Protein AF-A0A934WWE9-F1 (afdb_monomer)

Radius of gyration: 24.24 Å; Cα contacts (8 Å, |Δi|>4): 161; chains: 1; bounding box: 59×28×69 Å

Mean predicted aligned error: 9.98 Å

pLDDT: mean 88.27, std 9.63, range [51.5, 97.56]

Secondary structure (DSSP, 8-state):
--HHHHHHHHTT--HHHHHHHTT--HHHHHHHHHTSS---HHHHHHHHHHTT--HHHHTHHHHHHHHHHHHHHHHHHHHGGGGGTSTTHHHHHHHHHHHHHTTSHHHHHHHHHHHHHHHHHHHHHHHHHHHHHHHHHHTT-SS-HHHHHHHHHHHHHHHHHHHHHHHHHTT-GGGG--S----

Organism: NCBI:txid2802615

Sequence (183 aa):
MNKIKFFREQNGITQTELAEIANLSLRTVQRVESGESIPKGHTLSALAQAMNMQSHELLGNGHVVDKEENHQLRLINISALVFIGIPFGNLFFPIALWLRYRKSEKVDQIGKHLINYHISWTVVVSILLAVSPFVQKVLGLPFPLILFVLLIAYCFNIFMIARFAIAINKGKYEQLAIGFKLL

Nearest PDB structures (foldseek):
  6jq1-assembly1_A  TM=8.638E-01  e=4.150E-02  Deinococcus geothermalis DSM 11300
  1adr-assembly1_A  TM=8.807E-01  e=6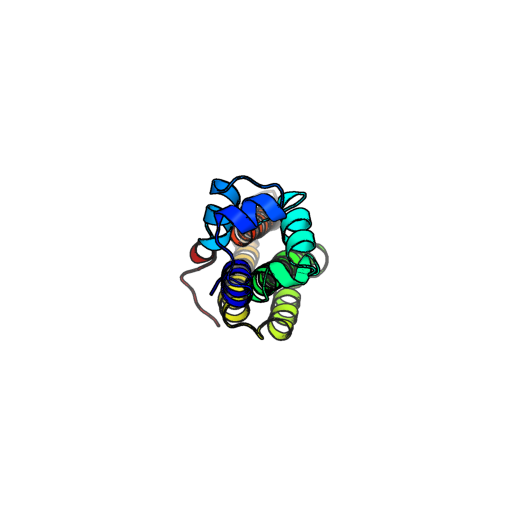.691E-02  Lederbergvirus P22
  2b5a-assembly1_A  TM=8.526E-01  e=1.245E-01  [Bacillus] caldolyticus
  3f52-assembly1_A  TM=8.208E-01  e=1.740E-01  Corynebacterium glutamicum
  3vk0-assembly2_B  TM=8.811E-01  e=3.238E-01  Neisseria meningitidis MC58

InterPro domains:
  IPR001387 Cro/C1-type, helix-turn-helix domain [PF01381] (4-53)
  IPR001387 Cro/C1-type, helix-turn-helix domain [PS50943] (4-59)
  IPR001387 Cro/C1-type, helix-turn-helix domain [SM00530] (3-58)
  IPR001387 Cro/C1-type, helix-turn-helix domain [cd00093] (1-58)
  IPR010982 Lambda repressor-like, DNA-binding domain superfamily [G3DSA:1.10.260.40] (1-66)
  IPR010982 Lambda repressor-like, DNA-binding domain superfamily [SSF47413] (2-60)
  IPR019109 Magnetosome protein MamF/MmsF [PF09685] (71-174)

Solvent-accessible surface area (backbone atoms only — not comparable to full-atom values): 10054 Å² total; per-residue (Å²): 133,46,60,64,49,50,52,33,60,75,69,72,50,51,66,59,53,51,10,59,67,28,73,48,52,49,69,55,45,50,32,40,51,73,63,79,38,82,70,53,70,67,60,27,51,29,48,15,59,58,66,76,46,57,61,75,65,63,59,34,68,65,56,54,48,55,52,49,46,50,47,52,51,42,50,27,55,55,38,26,61,47,36,81,85,33,88,69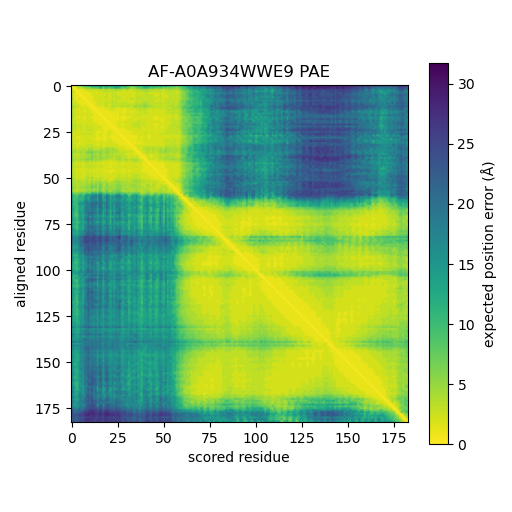,23,37,52,56,45,22,50,55,44,34,73,72,56,41,85,42,72,67,39,35,57,54,42,39,31,56,49,32,48,42,52,53,51,50,54,54,50,52,51,51,54,69,48,26,63,58,52,28,60,76,69,65,52,96,60,71,49,47,59,55,54,49,50,54,49,51,54,50,50,52,51,49,48,52,51,48,50,52,27,55,77,67,69,42,59,77,80,52,64,59,96,66,75,85,109

Foldseek 3Di:
DQPLVVLCVVVVHDLCVLCVLLVHDSVLSVCCRVVVDPQDDSRLVSSCVSSVHDSVVNSPPVVVVLVVLLVLLLQLLVQLVCCVPDPPSNQPRSVVSLVVRVPDVVSVVLSQLSNQVSVVLVVVLVVCLVCQVVVCVVVVPPDRRSVVSVVVSVVVSVVVSVVVNVCSVVVVSVVSHDPDGPD

Structure (mmCIF, N/CA/C/O backbone):
data_AF-A0A934WWE9-F1
#
_entry.id   AF-A0A934WWE9-F1
#
loop_
_atom_site.group_PDB
_atom_site.id
_atom_site.type_symbol
_atom_site.label_atom_id
_atom_site.label_alt_id
_atom_site.label_comp_id
_atom_site.label_asym_id
_atom_site.label_entity_id
_atom_site.label_seq_id
_atom_site.pdbx_PDB_ins_code
_atom_site.Cartn_x
_atom_site.Cartn_y
_atom_site.Cartn_z
_atom_site.occupancy
_atom_site.B_iso_or_equiv
_atom_site.auth_seq_id
_atom_site.auth_comp_id
_atom_site.auth_asym_id
_atom_site.auth_atom_id
_atom_site.pdbx_PDB_model_num
ATOM 1 N N . MET A 1 1 ? -25.008 0.820 15.795 1.00 51.50 1 MET A N 1
ATOM 2 C CA . MET A 1 1 ? -25.405 0.977 17.212 1.00 51.50 1 MET A CA 1
ATOM 3 C C . MET A 1 1 ? -24.166 0.795 18.077 1.00 51.50 1 MET A C 1
ATOM 5 O O . MET A 1 1 ? -23.417 -0.141 17.824 1.00 51.50 1 MET A O 1
ATOM 9 N N . ASN A 1 2 ? -23.886 1.712 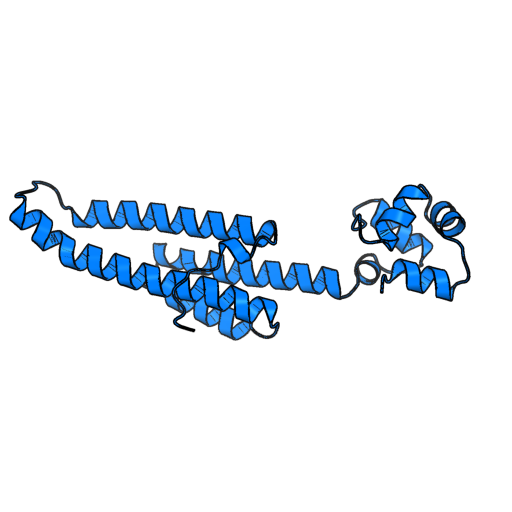19.004 1.00 75.19 2 ASN A N 1
ATOM 10 C CA . ASN A 1 2 ? -22.685 1.646 19.840 1.00 75.19 2 ASN A CA 1
ATOM 11 C C . ASN A 1 2 ? -22.847 0.557 20.917 1.00 75.19 2 ASN A C 1
ATOM 13 O O . ASN A 1 2 ? -23.840 0.582 21.643 1.00 75.19 2 ASN A O 1
ATOM 17 N N . LYS A 1 3 ? -21.898 -0.387 21.025 1.00 80.69 3 LYS A N 1
ATOM 18 C CA . LYS A 1 3 ? -21.955 -1.487 22.010 1.00 80.69 3 LYS A CA 1
ATOM 19 C C . LYS A 1 3 ? -22.040 -0.986 23.453 1.00 80.69 3 LYS A C 1
ATOM 21 O O . LYS A 1 3 ? -22.726 -1.600 24.261 1.00 80.69 3 LYS A O 1
ATOM 26 N N . ILE A 1 4 ? -21.385 0.134 23.755 1.00 87.38 4 ILE A N 1
ATOM 27 C CA . ILE A 1 4 ? -21.371 0.729 25.096 1.00 87.38 4 ILE A CA 1
ATOM 28 C C . ILE A 1 4 ? -22.755 1.281 25.435 1.00 87.38 4 ILE A C 1
ATOM 30 O O . ILE A 1 4 ? -23.311 0.946 26.476 1.00 87.38 4 ILE A O 1
ATOM 34 N N . LYS A 1 5 ? -23.367 2.004 24.490 1.00 88.56 5 LYS A N 1
ATOM 35 C CA . LYS A 1 5 ? -24.747 2.482 24.622 1.00 88.56 5 LYS A CA 1
ATOM 36 C C . LYS A 1 5 ? -25.742 1.327 24.776 1.00 88.56 5 LYS A C 1
ATOM 38 O O . LYS A 1 5 ? -26.637 1.406 25.606 1.00 88.56 5 LYS A O 1
ATOM 43 N N . PHE A 1 6 ? -25.564 0.244 24.018 1.00 86.38 6 PHE A N 1
ATOM 44 C CA . PHE A 1 6 ? -26.425 -0.938 24.112 1.00 86.38 6 PHE A CA 1
ATOM 45 C C . PHE A 1 6 ? -26.343 -1.611 25.487 1.00 86.38 6 PHE A C 1
ATOM 47 O O . PHE A 1 6 ? -27.371 -1.893 26.088 1.00 86.38 6 PHE A O 1
ATOM 54 N N . PHE A 1 7 ? -25.138 -1.832 26.013 1.00 87.69 7 PHE A N 1
ATOM 55 C CA . PHE A 1 7 ? -24.960 -2.357 27.369 1.00 87.69 7 PHE A CA 1
ATOM 56 C C . PHE A 1 7 ? -25.594 -1.441 28.419 1.00 87.69 7 PHE A C 1
ATOM 58 O O . PHE A 1 7 ? -26.269 -1.927 29.323 1.00 87.69 7 PHE A O 1
ATOM 65 N N . ARG A 1 8 ? -25.400 -0.122 28.290 1.00 90.69 8 ARG A N 1
ATOM 66 C CA . ARG A 1 8 ? -25.980 0.875 29.192 1.00 90.69 8 ARG A CA 1
ATOM 67 C C . ARG A 1 8 ? -27.508 0.757 29.231 1.00 90.69 8 ARG A C 1
ATOM 69 O O . ARG A 1 8 ? -28.095 0.707 30.306 1.00 90.69 8 ARG A O 1
ATOM 76 N N . GLU A 1 9 ? -28.136 0.666 28.059 1.00 89.94 9 GLU A N 1
ATOM 77 C CA . GLU A 1 9 ? -29.590 0.520 27.912 1.00 89.94 9 GLU A CA 1
ATOM 78 C C . GLU A 1 9 ? -30.098 -0.823 28.444 1.00 89.94 9 GLU A C 1
ATOM 80 O O . GLU A 1 9 ? -31.128 -0.851 29.108 1.00 89.94 9 GLU A O 1
ATOM 85 N N . GLN A 1 10 ? -29.354 -1.913 28.235 1.00 90.31 10 GLN A N 1
ATOM 86 C CA . GLN A 1 10 ? -29.705 -3.236 28.767 1.00 90.31 10 GLN A CA 1
ATOM 87 C C . GLN A 1 10 ? -29.631 -3.316 30.295 1.00 90.31 10 GLN A C 1
ATOM 89 O O . GLN A 1 10 ? -30.397 -4.051 30.908 1.00 90.31 10 GLN A O 1
ATOM 94 N N . ASN A 1 11 ? -28.724 -2.557 30.913 1.00 88.94 11 ASN A N 1
ATOM 95 C CA . ASN A 1 11 ? -28.594 -2.485 32.369 1.00 88.94 11 ASN A CA 1
ATOM 96 C C . ASN A 1 11 ? -29.442 -1.363 32.993 1.00 88.94 11 ASN A C 1
ATOM 98 O O . ASN A 1 11 ? -29.412 -1.188 34.206 1.00 88.94 11 ASN A O 1
ATOM 102 N N . GLY A 1 12 ? -30.186 -0.595 32.188 1.00 92.00 12 GLY A N 1
ATOM 103 C CA . GLY A 1 12 ? -31.081 0.458 32.675 1.00 92.00 12 GLY A CA 1
ATOM 104 C C . GLY A 1 12 ? -30.386 1.662 33.322 1.00 92.00 12 GLY A C 1
ATOM 105 O O . GLY A 1 12 ? -31.049 2.423 34.018 1.00 92.00 12 GLY A O 1
ATOM 106 N N . ILE A 1 13 ? -29.083 1.850 33.095 1.00 94.44 13 ILE A N 1
ATOM 107 C CA . ILE A 1 13 ? -28.291 2.916 33.729 1.00 94.44 13 ILE A CA 1
ATOM 108 C C . ILE A 1 13 ? -28.189 4.170 32.846 1.00 94.44 13 ILE A C 1
ATOM 110 O O . ILE A 1 13 ? -28.326 4.122 31.618 1.00 94.44 13 ILE A O 1
ATOM 114 N N . THR A 1 14 ? -27.941 5.331 33.441 1.00 95.25 14 THR A N 1
ATOM 115 C CA . THR A 1 14 ? -27.752 6.605 32.726 1.00 95.25 14 THR A CA 1
ATOM 116 C C . THR A 1 14 ? -26.305 6.794 32.253 1.00 95.25 14 T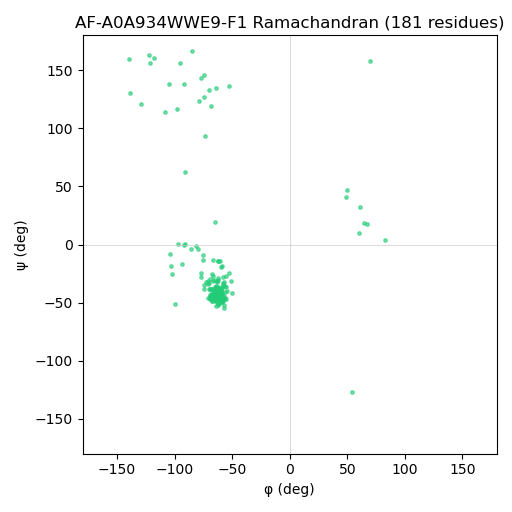HR A C 1
ATOM 118 O O . THR A 1 14 ? -25.392 6.074 32.655 1.00 95.25 14 THR A O 1
ATOM 121 N N . GLN A 1 15 ? -26.059 7.765 31.361 1.00 94.88 15 GLN A N 1
ATOM 122 C CA . GLN A 1 15 ? -24.685 8.102 30.947 1.00 94.88 15 GLN A CA 1
ATOM 123 C C . GLN A 1 15 ? -23.843 8.618 32.121 1.00 94.88 15 GLN A C 1
ATOM 125 O O . GLN A 1 15 ? -22.637 8.386 32.153 1.00 94.88 15 GLN A O 1
ATOM 130 N N . THR A 1 16 ? -24.479 9.311 33.071 1.00 95.81 16 THR A N 1
ATOM 131 C CA . THR A 1 16 ? -23.843 9.813 34.294 1.00 95.81 16 THR A CA 1
ATOM 132 C C . THR A 1 16 ? -23.452 8.660 35.207 1.00 95.81 16 THR A C 1
ATOM 134 O O . THR A 1 16 ? -22.301 8.585 35.617 1.00 95.81 16 THR A O 1
ATOM 137 N N . GLU A 1 17 ? -24.356 7.706 35.429 1.00 94.25 17 GLU A N 1
ATOM 138 C CA . GLU A 1 17 ? -24.076 6.509 36.233 1.00 94.25 17 GLU A CA 1
ATOM 139 C C . GLU A 1 17 ? -22.965 5.657 35.612 1.00 94.25 17 GLU A C 1
ATOM 141 O O . GLU A 1 17 ? -22.045 5.239 36.307 1.00 94.25 17 GLU A O 1
ATOM 146 N N . LEU A 1 18 ? -22.976 5.453 34.289 1.00 94.06 18 LEU A N 1
ATOM 147 C CA . LEU A 1 18 ? -21.881 4.753 33.612 1.00 94.06 18 LEU A CA 1
ATOM 148 C C . LEU A 1 18 ? -20.541 5.491 33.773 1.00 94.06 18 LEU A C 1
ATOM 150 O O . LEU A 1 18 ? -19.500 4.850 33.915 1.00 94.06 18 LEU A O 1
ATOM 154 N N . ALA A 1 19 ? -20.555 6.827 33.748 1.00 95.56 19 ALA A N 1
ATOM 155 C CA . ALA A 1 19 ? -19.362 7.636 33.967 1.00 95.56 19 ALA A CA 1
ATOM 156 C C . ALA A 1 19 ? -18.824 7.472 35.395 1.00 95.56 19 ALA A C 1
ATOM 158 O O . ALA A 1 19 ? -17.620 7.300 35.567 1.00 95.56 19 ALA A O 1
ATOM 159 N N . GLU A 1 20 ? -19.702 7.437 36.396 1.00 95.06 20 GLU A N 1
ATOM 160 C CA . GLU A 1 20 ? -19.332 7.189 37.792 1.00 95.06 20 GLU A CA 1
ATOM 161 C C . GLU A 1 20 ? -18.773 5.775 37.997 1.00 95.06 20 GLU A C 1
ATOM 163 O O . GLU A 1 20 ? -17.677 5.631 38.538 1.00 95.06 20 GLU A O 1
ATOM 168 N N . ILE A 1 21 ? -19.453 4.736 37.493 1.00 93.56 21 ILE A N 1
ATOM 169 C CA . ILE A 1 21 ? -19.014 3.333 37.621 1.00 93.56 21 ILE A CA 1
ATOM 170 C C . ILE A 1 21 ? -17.656 3.118 36.939 1.00 93.56 21 ILE A C 1
ATOM 172 O O . ILE A 1 21 ? -16.785 2.434 37.475 1.00 93.56 21 ILE A O 1
ATOM 176 N N . ALA A 1 22 ? -17.453 3.714 35.761 1.00 93.56 22 ALA A N 1
ATOM 177 C CA . ALA A 1 22 ? -16.190 3.631 35.034 1.00 93.56 22 ALA A CA 1
ATOM 178 C C . ALA A 1 22 ? -15.126 4.620 35.540 1.00 93.56 22 ALA A C 1
ATOM 180 O O . ALA A 1 22 ? -14.023 4.631 35.000 1.00 93.56 22 ALA A O 1
ATOM 181 N N . ASN A 1 23 ? -15.425 5.460 36.536 1.00 94.88 23 ASN A N 1
ATOM 182 C CA . ASN A 1 23 ? -14.543 6.530 37.008 1.00 94.88 23 ASN A CA 1
ATOM 183 C C . ASN A 1 23 ? -14.001 7.409 35.855 1.00 94.88 23 ASN A C 1
ATOM 185 O O . ASN A 1 23 ? -12.801 7.670 35.719 1.00 94.88 23 ASN A O 1
ATOM 189 N N . LEU A 1 24 ? -14.904 7.825 34.967 1.00 94.88 24 LEU A N 1
ATOM 190 C CA . LEU A 1 24 ? -14.653 8.681 33.810 1.00 94.88 24 LEU A CA 1
ATOM 191 C C . LEU A 1 24 ? -15.525 9.936 33.885 1.00 94.88 24 LEU A C 1
ATOM 193 O O . LEU A 1 24 ? -16.529 9.991 34.583 1.00 94.88 24 LEU A O 1
ATOM 197 N N . SER A 1 25 ? -15.178 10.966 33.113 1.00 95.62 25 SER A N 1
ATOM 198 C CA . SER A 1 25 ? -16.060 12.128 32.986 1.00 95.62 25 SER A CA 1
ATOM 199 C C . SER A 1 25 ? -17.269 11.811 32.100 1.00 95.62 25 SER A C 1
ATOM 201 O O . SER A 1 25 ? -17.133 11.124 31.083 1.00 95.62 25 SER A O 1
ATOM 203 N N . LEU A 1 26 ? -18.431 12.395 32.416 1.00 95.56 26 LEU A N 1
ATOM 204 C CA . LEU A 1 26 ? -19.648 12.294 31.593 1.00 95.56 26 LEU A CA 1
ATOM 205 C C . LEU A 1 26 ? -19.370 12.629 30.119 1.00 95.56 26 LEU A C 1
ATOM 207 O O . LEU A 1 26 ? -19.797 11.914 29.215 1.00 95.56 26 LEU A O 1
ATOM 211 N N . ARG A 1 27 ? -18.569 13.674 29.871 1.00 94.75 27 ARG A N 1
ATOM 212 C CA . ARG A 1 27 ? -18.147 14.075 28.521 1.00 94.75 27 ARG A CA 1
ATOM 213 C C . ARG A 1 27 ? -17.389 12.962 27.791 1.00 94.75 27 ARG A C 1
ATOM 215 O O . ARG A 1 27 ? -17.540 12.821 26.583 1.00 94.75 27 ARG A O 1
ATOM 222 N N . THR A 1 28 ? -16.578 12.174 28.496 1.00 92.94 28 THR A N 1
ATOM 223 C CA . THR A 1 28 ? -15.855 11.039 27.900 1.00 92.94 28 THR A CA 1
ATOM 224 C C . THR A 1 28 ? -16.829 9.948 27.474 1.00 92.94 28 THR A C 1
ATOM 226 O O . THR A 1 28 ? -16.773 9.512 26.327 1.00 92.94 28 THR A O 1
ATOM 229 N N . VAL A 1 29 ? -17.760 9.561 28.351 1.00 93.44 29 VAL A N 1
ATOM 230 C CA . VAL A 1 29 ? -18.795 8.561 28.036 1.00 93.44 29 VAL A CA 1
ATOM 231 C C . VAL A 1 29 ? -19.655 9.018 26.859 1.00 93.44 29 VAL A C 1
ATOM 233 O O . VAL A 1 29 ? -19.844 8.258 25.915 1.00 93.44 29 VAL A O 1
ATOM 236 N N . GLN A 1 30 ? -20.084 10.281 26.842 1.00 92.75 30 GLN A N 1
ATOM 237 C CA . GLN A 1 30 ? -20.859 10.862 25.741 1.00 92.75 30 GLN A CA 1
ATOM 238 C C . GLN A 1 30 ? -20.127 10.805 24.399 1.00 92.75 30 GLN A C 1
ATOM 240 O O . GLN A 1 30 ? -20.704 10.345 23.415 1.00 92.75 30 GLN A O 1
ATOM 245 N N . ARG A 1 31 ? -18.857 11.234 24.353 1.00 91.12 31 ARG A N 1
ATOM 246 C CA . ARG A 1 31 ? -18.026 11.176 23.136 1.00 91.12 31 ARG A CA 1
ATOM 247 C C . ARG A 1 31 ? -17.806 9.746 22.656 1.00 91.12 31 ARG A C 1
ATOM 249 O O . ARG A 1 31 ? -17.730 9.495 21.456 1.00 91.12 31 ARG A O 1
ATOM 256 N N . VAL A 1 32 ? -17.654 8.812 23.590 1.00 89.88 32 VAL A N 1
ATOM 257 C CA . VAL A 1 32 ? -17.493 7.396 23.270 1.00 89.88 32 VAL A CA 1
ATOM 258 C C . VAL A 1 32 ? -18.795 6.824 22.721 1.00 89.88 32 VAL A C 1
ATOM 260 O O . VAL A 1 32 ? -18.757 6.194 21.669 1.00 89.88 32 VAL A O 1
ATOM 263 N N . GLU A 1 33 ? -19.941 7.081 23.357 1.00 88.81 33 GLU A N 1
ATOM 264 C CA . GLU A 1 33 ? -21.255 6.611 22.901 1.00 88.81 33 GLU A CA 1
ATOM 265 C C . GLU A 1 33 ? -21.679 7.220 21.555 1.00 88.81 33 GLU A C 1
ATOM 267 O O . GLU A 1 33 ? -22.257 6.510 20.725 1.00 88.81 33 GLU A O 1
ATOM 272 N N . SER A 1 34 ? -21.352 8.491 21.303 1.00 86.94 34 SER A N 1
ATOM 273 C CA . SER A 1 34 ? -21.626 9.183 20.034 1.00 86.94 34 SER A CA 1
ATOM 274 C C . SER A 1 34 ? -20.686 8.779 18.892 1.00 86.94 34 SER A C 1
ATOM 276 O O . SER A 1 34 ? -20.970 9.084 17.736 1.00 86.94 34 SER A O 1
ATOM 278 N N . GLY A 1 35 ? -19.581 8.086 19.194 1.00 81.06 35 GLY A N 1
ATOM 279 C CA . GLY A 1 35 ? -18.552 7.707 18.221 1.00 81.06 35 GLY A CA 1
ATOM 280 C C . GLY A 1 35 ? -17.520 8.804 17.926 1.00 81.06 35 GLY A C 1
ATOM 281 O O . GLY A 1 35 ? -16.634 8.595 17.101 1.00 81.06 35 GLY A O 1
ATOM 282 N N . GLU A 1 36 ? -17.581 9.949 18.611 1.00 81.69 36 GLU A N 1
ATOM 283 C CA . GLU A 1 36 ? -16.612 11.045 18.468 1.00 81.69 36 GLU A CA 1
ATOM 284 C C . GLU A 1 36 ? -15.207 10.660 18.973 1.00 81.69 36 GLU A C 1
ATOM 286 O O . GLU A 1 36 ? -14.192 11.197 18.521 1.00 81.69 36 GLU A O 1
ATOM 291 N N . SER A 1 37 ? -15.111 9.723 19.920 1.00 80.44 37 SER A N 1
ATOM 292 C CA . SER A 1 37 ? -13.827 9.177 20.367 1.00 80.44 37 SER A CA 1
ATOM 293 C C . SER A 1 37 ? -13.869 7.674 20.585 1.00 80.44 37 SER A C 1
ATOM 295 O O . SER A 1 37 ? -14.694 7.171 21.339 1.00 80.44 37 SER A O 1
ATOM 297 N N . ILE A 1 38 ? -12.897 6.968 20.009 1.00 82.62 38 ILE A N 1
ATOM 298 C CA . ILE A 1 38 ? -12.683 5.543 20.271 1.00 82.62 38 ILE A CA 1
ATOM 299 C C . ILE A 1 38 ? -11.949 5.407 21.615 1.00 82.62 38 ILE A C 1
ATOM 301 O O . ILE A 1 38 ? -10.855 5.972 21.742 1.00 82.62 38 ILE A O 1
ATOM 305 N N . PRO A 1 39 ? -12.490 4.667 22.599 1.00 85.69 39 PRO A N 1
ATOM 306 C CA . PRO A 1 39 ? -11.838 4.485 23.890 1.00 85.69 39 PRO A CA 1
ATOM 307 C C . PRO A 1 39 ? -10.512 3.727 23.718 1.00 85.69 39 PRO A C 1
ATOM 309 O O . PRO A 1 39 ? -10.429 2.734 22.992 1.00 85.69 39 PRO A O 1
ATOM 312 N N . LYS A 1 40 ? -9.447 4.209 24.367 1.00 85.44 40 LYS A N 1
ATOM 313 C CA . LYS A 1 40 ? -8.091 3.627 24.329 1.00 85.44 40 LYS A CA 1
ATOM 314 C C . LYS A 1 40 ? -7.454 3.684 25.718 1.00 85.44 40 LYS A C 1
ATOM 316 O O . LYS A 1 40 ? -7.856 4.502 26.541 1.00 85.44 40 LYS A O 1
ATOM 321 N N . GLY A 1 41 ? -6.443 2.845 25.959 1.00 87.44 41 GLY A N 1
ATOM 322 C CA . GLY A 1 41 ? -5.660 2.854 27.201 1.00 87.44 41 GLY A CA 1
ATOM 323 C C . GLY A 1 41 ? -6.543 2.744 28.446 1.00 87.44 41 GLY A C 1
ATOM 324 O O . GLY A 1 41 ? -7.397 1.861 28.516 1.00 87.44 41 GLY A O 1
ATOM 325 N N . HIS A 1 42 ? -6.369 3.678 29.386 1.00 89.50 42 HIS A N 1
ATOM 326 C CA . HIS A 1 42 ? -7.139 3.737 30.631 1.00 89.50 42 HIS A CA 1
ATOM 327 C C . HIS A 1 42 ? -8.655 3.776 30.395 1.00 89.50 42 HIS A C 1
ATOM 329 O O . HIS A 1 42 ? -9.378 2.995 30.997 1.00 89.50 42 HIS A O 1
ATOM 335 N N . THR A 1 43 ? -9.147 4.614 29.474 1.00 89.94 43 THR A N 1
ATOM 336 C CA . THR A 1 43 ? -10.588 4.732 29.186 1.00 89.94 43 THR A CA 1
ATOM 337 C C . THR A 1 43 ? -11.193 3.410 28.721 1.00 89.94 43 THR A C 1
ATOM 339 O O . THR A 1 43 ? -12.297 3.066 29.125 1.00 89.94 43 THR A O 1
ATOM 342 N N . LEU A 1 44 ? -10.466 2.659 27.885 1.00 90.06 44 LEU A N 1
ATOM 343 C CA . LEU A 1 44 ? -10.920 1.345 27.429 1.00 90.06 44 LEU A CA 1
ATOM 344 C C . LEU A 1 44 ? -10.951 0.343 28.583 1.00 90.06 44 LEU A C 1
ATOM 346 O O . LEU A 1 44 ? -11.947 -0.349 28.739 1.00 90.06 44 LEU A O 1
ATOM 350 N N . SER A 1 45 ? -9.890 0.301 29.395 1.00 88.50 45 SER A N 1
ATOM 351 C CA . SER A 1 45 ? -9.807 -0.596 30.552 1.00 88.50 45 SER A CA 1
ATOM 352 C C . SER A 1 45 ? -10.896 -0.305 31.583 1.00 88.50 45 SER A C 1
ATOM 354 O O . SER A 1 45 ? -11.503 -1.229 32.106 1.00 88.50 45 SER A O 1
ATOM 356 N N . ALA A 1 46 ? -11.162 0.972 31.850 1.00 91.62 46 ALA A N 1
ATOM 357 C CA . ALA A 1 46 ? -12.133 1.401 32.844 1.00 91.62 46 ALA A CA 1
ATOM 358 C C . ALA A 1 46 ? -13.574 1.084 32.414 1.00 91.62 46 ALA A C 1
ATOM 360 O O . ALA A 1 46 ? -14.341 0.524 33.191 1.00 91.62 46 ALA A O 1
ATOM 361 N N . LEU A 1 47 ? -13.919 1.343 31.145 1.00 92.06 47 LEU A N 1
ATOM 362 C CA . LEU A 1 47 ? -15.205 0.921 30.577 1.00 92.06 47 LEU A CA 1
ATOM 363 C C . LEU A 1 47 ? -15.326 -0.607 30.543 1.00 92.06 47 LEU A C 1
ATOM 365 O O . LEU A 1 47 ? -16.385 -1.139 30.851 1.00 92.06 47 LEU A O 1
ATOM 369 N N . ALA A 1 48 ? -14.244 -1.321 30.223 1.00 90.62 48 ALA A N 1
ATOM 370 C CA . ALA A 1 48 ? -14.242 -2.780 30.210 1.00 90.62 48 ALA A CA 1
ATOM 371 C C . ALA A 1 48 ? -14.522 -3.384 31.575 1.00 90.62 48 ALA A C 1
ATOM 373 O O . ALA A 1 48 ? -15.363 -4.271 31.704 1.00 90.62 48 ALA A O 1
ATOM 374 N N . GLN A 1 49 ? -13.870 -2.839 32.593 1.00 90.44 49 GLN A N 1
ATOM 375 C CA . GLN A 1 49 ? -14.048 -3.256 33.968 1.00 90.44 49 GLN A CA 1
ATOM 376 C C . GLN A 1 49 ? -15.450 -2.918 34.489 1.00 90.44 49 GLN A C 1
ATOM 378 O O . GLN A 1 49 ? -16.099 -3.789 35.060 1.00 90.44 49 GLN A O 1
ATOM 383 N N . AL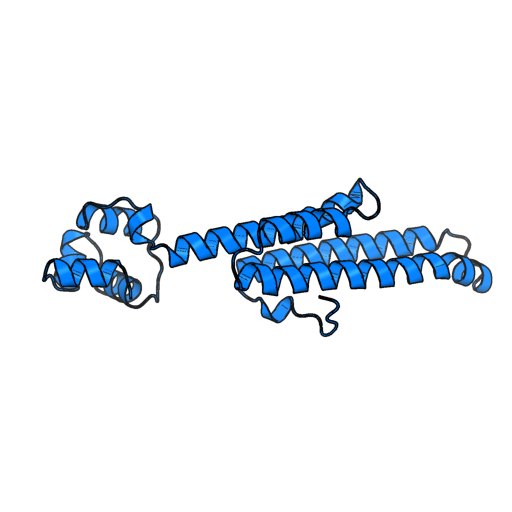A A 1 50 ? -15.951 -1.706 34.222 1.00 90.44 50 ALA A N 1
ATOM 384 C CA . ALA A 1 50 ? -17.313 -1.290 34.576 1.00 90.44 50 ALA A CA 1
ATOM 385 C C . ALA A 1 50 ? -18.391 -2.194 33.961 1.00 90.44 50 ALA A C 1
ATOM 387 O O . ALA A 1 50 ? -19.440 -2.418 34.557 1.00 90.44 50 ALA A O 1
ATOM 388 N N . MET A 1 51 ? -18.124 -2.717 32.764 1.00 87.81 51 MET A N 1
ATOM 389 C CA . MET A 1 51 ? -19.058 -3.547 32.006 1.00 87.81 51 MET A CA 1
ATOM 390 C C . MET A 1 51 ? -18.804 -5.051 32.182 1.00 87.81 51 MET A C 1
ATOM 392 O O . MET A 1 51 ? -19.504 -5.860 31.579 1.00 87.81 51 MET A O 1
ATOM 396 N N . ASN A 1 52 ? -17.805 -5.423 32.991 1.00 87.38 52 ASN A N 1
ATOM 397 C CA . ASN A 1 52 ? -17.320 -6.791 33.182 1.00 87.38 52 ASN A CA 1
ATOM 398 C C . ASN A 1 52 ? -17.067 -7.541 31.856 1.00 87.38 52 ASN A C 1
ATOM 400 O O . ASN A 1 52 ? -17.406 -8.713 31.697 1.00 87.38 52 ASN A O 1
ATOM 404 N N . MET A 1 53 ? -16.501 -6.827 30.883 1.00 85.00 53 MET A N 1
ATOM 405 C CA . MET A 1 53 ? -16.205 -7.304 29.533 1.00 85.00 53 MET A CA 1
ATOM 406 C C . MET A 1 53 ? -14.707 -7.266 29.266 1.00 85.00 53 MET A C 1
ATOM 408 O O . MET A 1 53 ? -13.957 -6.515 29.891 1.00 85.00 53 MET A O 1
ATOM 412 N N . GLN A 1 54 ? -14.254 -8.026 28.274 1.00 82.00 54 GLN A N 1
ATOM 413 C CA . GLN A 1 54 ? -12.880 -7.900 27.802 1.00 82.00 54 GLN A CA 1
ATOM 414 C C . GLN A 1 54 ? -12.721 -6.650 26.923 1.00 82.00 54 GLN A C 1
ATOM 416 O O . GLN A 1 54 ? -13.578 -6.328 26.099 1.00 82.00 54 GLN A O 1
ATOM 421 N N . SER A 1 55 ? -11.571 -5.972 27.014 1.00 80.75 55 SER A N 1
ATOM 422 C CA . SER A 1 55 ? -11.261 -4.758 26.233 1.00 80.75 55 SER A CA 1
ATOM 423 C C . SER A 1 55 ? -11.495 -4.904 24.718 1.00 80.75 55 SER A C 1
ATOM 425 O O . SER A 1 55 ? -11.849 -3.939 24.041 1.00 80.75 55 SER A O 1
ATOM 427 N N . HIS A 1 56 ? -11.309 -6.107 24.165 1.00 72.31 56 HIS A N 1
ATOM 428 C CA . HIS A 1 56 ? -11.516 -6.380 22.740 1.00 72.31 56 HIS A CA 1
ATOM 429 C C . HIS A 1 56 ? -13.001 -6.519 22.353 1.00 72.31 56 HIS A C 1
ATOM 431 O O . HIS A 1 56 ? -13.360 -6.252 21.207 1.00 72.31 56 HIS A O 1
ATOM 437 N N . GLU A 1 57 ? -13.878 -6.879 23.293 1.00 73.25 57 GLU A N 1
ATOM 438 C CA . GLU A 1 57 ? -15.315 -7.054 23.052 1.00 73.25 57 GLU A CA 1
ATOM 439 C C . GLU A 1 57 ? -16.026 -5.702 22.898 1.00 73.25 57 GLU A C 1
ATOM 441 O O . GLU A 1 57 ? -16.932 -5.567 22.066 1.00 73.25 57 GLU A O 1
ATOM 446 N N . LEU A 1 58 ? -15.567 -4.685 23.637 1.00 76.00 58 LEU A N 1
ATOM 447 C CA . LEU A 1 58 ? -16.145 -3.331 23.685 1.00 76.00 58 LEU A CA 1
ATOM 448 C C . LEU A 1 58 ? -15.921 -2.515 22.427 1.00 76.00 58 LEU A C 1
ATOM 450 O O . LEU A 1 58 ? -16.781 -1.729 22.038 1.00 76.00 58 LEU A O 1
ATOM 454 N N . LEU A 1 59 ? -14.776 -2.714 21.773 1.00 71.19 59 LEU A N 1
ATOM 455 C CA . LEU A 1 59 ? -14.442 -2.009 20.538 1.00 71.19 59 LEU A CA 1
ATOM 456 C C . LEU A 1 59 ? -15.371 -2.405 19.379 1.00 71.19 59 LEU A C 1
ATOM 458 O O . LEU A 1 59 ? -15.436 -1.701 18.375 1.00 71.19 59 LEU A O 1
ATOM 462 N N . GLY A 1 60 ? -16.147 -3.481 19.536 1.00 61.91 60 GLY A N 1
ATOM 463 C CA . GLY A 1 60 ? -17.084 -3.949 18.530 1.00 61.91 60 GLY A CA 1
ATOM 464 C C . GLY A 1 60 ? -16.394 -4.532 17.302 1.00 61.91 60 GLY A C 1
ATOM 465 O O . GLY A 1 60 ? -15.239 -4.241 16.994 1.00 61.91 60 GLY A O 1
ATOM 466 N N . ASN A 1 61 ? -17.129 -5.366 16.569 1.00 56.00 61 ASN A N 1
ATOM 467 C CA . ASN A 1 61 ? -16.577 -6.021 15.388 1.00 56.00 61 ASN A CA 1
ATOM 468 C C . ASN A 1 61 ? -16.188 -4.982 14.324 1.00 56.00 61 ASN A C 1
ATOM 470 O O . ASN A 1 61 ? -15.190 -5.178 13.655 1.00 56.00 61 ASN A O 1
ATOM 474 N N . GLY A 1 62 ? -16.884 -3.840 14.234 1.00 57.88 62 GLY A N 1
ATOM 475 C CA . GLY A 1 62 ? -16.586 -2.781 13.261 1.00 57.88 62 GLY A CA 1
ATOM 476 C C . GLY A 1 62 ? -15.170 -2.201 13.366 1.00 57.88 62 GLY A C 1
ATOM 477 O O . GLY A 1 62 ? -14.464 -2.156 12.367 1.00 57.88 62 GLY A O 1
ATOM 478 N N . HIS A 1 63 ? -14.694 -1.832 14.564 1.00 64.12 63 HIS A N 1
ATOM 479 C CA . HIS A 1 63 ? -13.333 -1.287 14.708 1.00 64.12 63 HIS A CA 1
ATOM 480 C C . HIS A 1 63 ? -12.233 -2.336 14.544 1.00 64.12 63 HIS A C 1
ATOM 482 O O . HIS A 1 63 ? -11.134 -2.006 14.092 1.00 64.12 63 HIS A O 1
ATOM 488 N N . VAL A 1 64 ? -12.499 -3.582 14.945 1.00 67.19 64 VAL A N 1
ATOM 489 C CA . VAL A 1 64 ? -11.560 -4.693 14.747 1.00 67.19 64 VAL A CA 1
ATOM 490 C C . VAL A 1 64 ? -11.464 -5.033 13.258 1.00 67.19 64 VAL A C 1
ATOM 492 O O . VAL A 1 64 ? -10.356 -5.133 12.739 1.00 67.19 64 VAL A O 1
ATOM 495 N N . VAL A 1 65 ? -12.603 -5.099 12.562 1.00 67.81 65 VAL A N 1
ATOM 496 C CA . VAL A 1 65 ? -12.693 -5.305 11.109 1.00 67.81 65 VAL A CA 1
ATOM 497 C C . VAL A 1 65 ? -11.983 -4.175 10.362 1.00 67.81 65 VAL A C 1
ATOM 499 O O . VAL A 1 65 ? -11.090 -4.460 9.575 1.00 67.81 65 VAL A O 1
ATOM 502 N N . ASP A 1 66 ? -12.237 -2.905 10.686 1.00 76.56 66 ASP A N 1
ATOM 503 C CA . ASP A 1 66 ? -11.563 -1.771 10.034 1.00 76.56 66 ASP A CA 1
ATOM 504 C C . ASP A 1 66 ? -10.036 -1.793 10.206 1.00 76.56 66 ASP A C 1
ATOM 506 O O . ASP A 1 66 ? -9.286 -1.439 9.288 1.00 76.56 66 ASP A O 1
ATOM 510 N N . LYS A 1 67 ? -9.544 -2.174 11.393 1.00 81.94 67 LYS A N 1
ATOM 511 C CA . LYS A 1 67 ? -8.102 -2.302 11.648 1.00 81.94 67 LYS A CA 1
ATOM 512 C C . LYS A 1 67 ? -7.488 -3.452 10.861 1.00 81.94 67 LYS A C 1
ATOM 514 O O . LYS A 1 67 ? -6.390 -3.280 10.329 1.00 81.94 67 LYS A O 1
ATOM 519 N N . GLU A 1 68 ? -8.178 -4.584 10.807 1.00 87.75 68 GLU A N 1
ATOM 520 C CA . GLU A 1 68 ? -7.740 -5.775 10.087 1.00 87.75 68 GLU A CA 1
ATOM 521 C C . GLU A 1 68 ? -7.711 -5.522 8.575 1.00 87.75 68 GLU A C 1
ATOM 523 O O . GLU A 1 68 ? -6.692 -5.744 7.928 1.00 87.75 68 GLU A O 1
ATOM 528 N N . GLU A 1 69 ? -8.757 -4.917 8.016 1.00 89.50 69 GLU A N 1
ATOM 529 C CA . GLU A 1 69 ? -8.809 -4.512 6.606 1.00 89.50 69 GLU A CA 1
ATOM 530 C C . GLU A 1 69 ? -7.691 -3.521 6.257 1.00 89.50 69 GLU A C 1
ATOM 532 O O . GLU A 1 69 ? -6.989 -3.682 5.259 1.00 89.50 69 GLU A O 1
ATOM 537 N N . ASN A 1 70 ? -7.452 -2.514 7.105 1.00 88.94 70 ASN A N 1
ATOM 538 C CA . ASN A 1 70 ? -6.340 -1.578 6.915 1.00 88.94 70 ASN A CA 1
ATOM 539 C C . ASN A 1 70 ? -4.972 -2.260 7.052 1.00 88.94 70 ASN A C 1
ATOM 541 O O . ASN A 1 70 ? -3.990 -1.823 6.447 1.00 88.94 70 ASN A O 1
ATOM 545 N N . HIS A 1 71 ? -4.858 -3.304 7.871 1.00 91.62 71 HIS A N 1
ATOM 546 C CA . HIS A 1 71 ? -3.647 -4.111 7.944 1.00 91.62 71 HIS A CA 1
ATOM 547 C C . HIS A 1 71 ? -3.433 -4.900 6.647 1.00 91.62 71 HIS A C 1
ATOM 549 O O . HIS A 1 71 ? -2.363 -4.790 6.049 1.00 91.62 71 HIS A O 1
ATOM 555 N N . GLN A 1 72 ? -4.463 -5.581 6.152 1.00 94.69 72 GLN A N 1
ATOM 556 C CA . GLN A 1 72 ? -4.434 -6.333 4.896 1.00 94.69 72 GLN A CA 1
ATOM 557 C C . GLN A 1 72 ? -4.087 -5.441 3.697 1.00 94.69 72 GLN A C 1
ATOM 559 O O . GLN A 1 72 ? -3.203 -5.780 2.911 1.00 94.69 72 GLN A O 1
ATOM 564 N N . LEU A 1 73 ? -4.696 -4.258 3.593 1.00 93.69 73 LEU A N 1
ATOM 565 C CA . LEU A 1 73 ? -4.394 -3.284 2.538 1.00 93.69 73 LEU A CA 1
ATOM 566 C C . LEU A 1 73 ? -2.945 -2.787 2.587 1.00 93.69 73 LEU A C 1
ATOM 568 O O . LEU A 1 73 ? -2.307 -2.624 1.545 1.00 93.69 73 LEU A O 1
ATOM 572 N N . ARG A 1 74 ? -2.389 -2.589 3.788 1.00 93.00 74 ARG A N 1
ATOM 573 C CA . ARG A 1 74 ? -0.967 -2.248 3.944 1.00 93.00 74 ARG A CA 1
ATOM 574 C C . ARG A 1 74 ? -0.060 -3.382 3.499 1.00 93.00 74 ARG A C 1
ATOM 576 O O . ARG A 1 74 ? 0.940 -3.098 2.849 1.00 93.00 74 ARG A O 1
ATOM 583 N N . LEU A 1 75 ? -0.400 -4.632 3.812 1.00 95.12 75 LEU A N 1
ATOM 584 C CA . LEU A 1 75 ? 0.367 -5.789 3.348 1.00 95.12 75 LEU A CA 1
ATOM 585 C C . LEU A 1 75 ? 0.355 -5.882 1.822 1.00 95.12 75 LEU A C 1
ATOM 587 O O . LEU A 1 75 ? 1.419 -6.043 1.231 1.00 95.12 75 LEU A O 1
ATOM 591 N N . ILE A 1 76 ? -0.805 -5.701 1.183 1.00 95.44 76 ILE A N 1
ATOM 592 C CA . ILE A 1 76 ? -0.918 -5.665 -0.283 1.00 95.44 76 ILE A CA 1
ATOM 593 C C . ILE A 1 76 ? -0.001 -4.573 -0.857 1.00 95.44 76 ILE A C 1
ATOM 595 O O . ILE A 1 76 ? 0.846 -4.874 -1.693 1.00 95.44 76 ILE A O 1
ATOM 599 N N . ASN A 1 77 ? -0.090 -3.338 -0.355 1.00 94.75 77 ASN A N 1
ATOM 600 C CA . ASN A 1 77 ? 0.730 -2.216 -0.828 1.00 94.75 77 ASN A CA 1
ATOM 601 C C . ASN A 1 77 ? 2.243 -2.431 -0.603 1.00 94.75 77 ASN A C 1
ATOM 603 O O . ASN A 1 77 ? 3.049 -2.204 -1.498 1.00 94.75 77 ASN A O 1
ATOM 607 N N . ILE A 1 78 ? 2.646 -2.884 0.588 1.00 93.88 78 ILE A N 1
ATOM 608 C CA . ILE A 1 78 ? 4.062 -3.096 0.942 1.00 93.88 78 ILE A CA 1
ATOM 609 C C . ILE A 1 78 ? 4.651 -4.281 0.180 1.00 93.88 78 ILE A C 1
ATOM 611 O O . ILE A 1 78 ? 5.823 -4.238 -0.191 1.00 93.88 78 ILE A O 1
ATOM 615 N N . SER A 1 79 ? 3.855 -5.315 -0.104 1.00 94.25 79 SER A N 1
ATOM 616 C CA . SER A 1 79 ? 4.321 -6.485 -0.856 1.00 94.25 79 SER A CA 1
ATOM 617 C C . SER A 1 79 ? 4.833 -6.137 -2.252 1.00 94.25 79 SER A C 1
ATOM 619 O O . SER A 1 79 ? 5.642 -6.875 -2.809 1.00 94.25 79 SER A O 1
ATOM 621 N N . ALA A 1 80 ? 4.452 -4.973 -2.787 1.00 91.88 80 ALA A N 1
ATOM 622 C CA . ALA A 1 80 ? 4.989 -4.493 -4.043 1.00 91.88 80 ALA A CA 1
ATOM 623 C C . ALA A 1 80 ? 6.505 -4.253 -3.987 1.00 91.88 80 ALA A C 1
ATOM 625 O O . ALA A 1 80 ? 7.158 -4.439 -5.008 1.00 91.88 80 ALA A O 1
ATOM 626 N N . LEU A 1 81 ? 7.082 -3.916 -2.820 1.00 91.62 81 LEU A N 1
ATOM 627 C CA . LEU A 1 81 ? 8.520 -3.648 -2.628 1.00 91.62 81 LEU A CA 1
ATOM 628 C C . LEU A 1 81 ? 9.428 -4.852 -2.915 1.00 91.62 81 LEU A C 1
ATOM 630 O O . LEU A 1 81 ? 10.632 -4.671 -3.090 1.00 91.62 81 LEU A O 1
ATOM 634 N N . VAL A 1 82 ? 8.874 -6.063 -3.026 1.00 89.69 82 VAL A N 1
ATOM 635 C CA . VAL A 1 82 ? 9.635 -7.267 -3.407 1.00 89.69 82 VAL A CA 1
ATOM 636 C C . VAL A 1 82 ? 10.305 -7.110 -4.783 1.00 89.69 82 VAL A C 1
ATOM 638 O O . VAL A 1 82 ? 11.300 -7.780 -5.065 1.00 89.69 82 VAL A O 1
ATOM 641 N N . PHE A 1 83 ? 9.846 -6.152 -5.600 1.00 82.25 83 PHE A N 1
ATOM 642 C CA . PHE A 1 83 ? 10.473 -5.781 -6.872 1.00 82.25 83 PHE A CA 1
ATOM 643 C C . PHE A 1 83 ? 11.969 -5.444 -6.774 1.00 82.25 83 PHE A C 1
ATOM 645 O O . PHE A 1 83 ? 12.679 -5.565 -7.768 1.00 82.25 83 PHE A O 1
ATOM 652 N N . ILE A 1 84 ? 12.451 -5.020 -5.598 1.00 81.31 84 ILE A N 1
ATOM 653 C CA . ILE A 1 84 ? 13.862 -4.666 -5.384 1.00 81.31 84 ILE A CA 1
ATOM 654 C C . ILE A 1 84 ? 14.773 -5.891 -5.564 1.00 81.31 84 ILE A C 1
ATOM 656 O O . ILE A 1 84 ? 15.879 -5.752 -6.077 1.00 81.31 84 ILE A O 1
ATOM 660 N N . GLY A 1 85 ? 14.313 -7.081 -5.162 1.00 80.00 85 GLY A N 1
ATOM 661 C CA . GLY A 1 85 ? 15.079 -8.326 -5.282 1.00 80.00 85 GLY A CA 1
ATOM 662 C C . GLY A 1 85 ? 14.645 -9.224 -6.442 1.00 80.00 85 GLY A C 1
ATOM 663 O O . GLY A 1 85 ? 15.450 -10.014 -6.927 1.00 80.00 85 GLY A O 1
ATOM 664 N N . ILE A 1 86 ? 13.385 -9.123 -6.884 1.00 85.75 86 ILE A N 1
ATOM 665 C CA . ILE A 1 86 ? 12.798 -10.017 -7.891 1.00 85.75 86 ILE A CA 1
ATOM 666 C C . ILE A 1 86 ? 12.138 -9.188 -9.004 1.00 85.75 86 ILE A C 1
ATOM 668 O O . ILE A 1 86 ? 11.187 -8.452 -8.722 1.00 85.75 86 ILE A O 1
ATOM 672 N N . PRO A 1 87 ? 12.558 -9.335 -10.276 1.00 80.62 87 PRO A N 1
ATOM 673 C CA . PRO A 1 87 ? 11.888 -8.695 -11.405 1.00 80.62 87 PRO A CA 1
ATOM 674 C C . PRO A 1 87 ? 10.386 -9.003 -11.424 1.00 80.62 87 PRO A C 1
ATOM 676 O O . PRO A 1 87 ? 9.976 -10.138 -11.197 1.00 80.62 87 PRO A O 1
ATOM 679 N N . PHE A 1 88 ? 9.559 -7.988 -11.687 1.00 84.69 88 PHE A N 1
ATOM 680 C CA . PHE A 1 88 ? 8.089 -8.087 -11.705 1.00 84.69 88 PHE A CA 1
ATOM 681 C C . PHE A 1 88 ? 7.432 -8.519 -10.377 1.00 84.69 88 PHE A C 1
ATOM 683 O O . PHE A 1 88 ? 6.220 -8.747 -10.330 1.00 84.69 88 PHE A O 1
ATOM 690 N N . GLY A 1 89 ? 8.182 -8.585 -9.268 1.00 88.38 89 GLY A N 1
ATOM 691 C CA . GLY A 1 89 ? 7.630 -8.890 -7.943 1.00 88.38 89 GLY A CA 1
ATOM 692 C C . GLY A 1 89 ? 6.532 -7.909 -7.505 1.00 88.38 89 GLY A C 1
ATOM 693 O O . GLY A 1 89 ? 5.588 -8.297 -6.818 1.00 88.38 89 GLY A O 1
ATOM 694 N N . ASN A 1 90 ? 6.579 -6.665 -7.987 1.00 90.56 90 ASN A N 1
ATOM 695 C CA . ASN A 1 90 ? 5.537 -5.658 -7.770 1.00 90.56 90 ASN A CA 1
ATOM 696 C C . ASN A 1 90 ? 4.162 -6.016 -8.358 1.00 90.56 90 ASN A C 1
ATOM 698 O O . ASN A 1 90 ? 3.191 -5.350 -8.016 1.00 90.56 90 ASN A O 1
ATOM 702 N N . LEU A 1 91 ? 4.062 -7.012 -9.242 1.00 91.62 91 LEU A N 1
ATOM 703 C CA . LEU A 1 91 ? 2.789 -7.461 -9.804 1.00 91.62 91 LEU A CA 1
ATOM 704 C C . LEU A 1 91 ? 2.288 -8.724 -9.097 1.00 91.62 91 LEU A C 1
ATOM 706 O O . LEU A 1 91 ? 1.155 -8.769 -8.620 1.00 91.62 91 LEU A O 1
ATOM 710 N N . PHE A 1 92 ? 3.151 -9.736 -8.988 1.00 92.81 92 PHE A N 1
ATOM 711 C CA . PHE A 1 92 ? 2.765 -11.051 -8.477 1.00 92.81 92 PHE A CA 1
ATOM 712 C C . PHE A 1 92 ? 2.346 -11.022 -7.005 1.00 92.81 92 PHE A C 1
ATOM 714 O O . PHE A 1 92 ? 1.297 -11.566 -6.656 1.00 92.81 92 PHE A O 1
ATOM 721 N N . PHE A 1 93 ? 3.131 -10.377 -6.138 1.00 93.62 93 PHE A N 1
ATOM 722 C CA . PHE A 1 93 ? 2.879 -10.414 -4.696 1.00 93.62 93 PHE A CA 1
ATOM 723 C C . PHE A 1 93 ? 1.628 -9.618 -4.281 1.00 93.62 93 PHE A C 1
ATOM 725 O O . PHE A 1 93 ? 0.795 -10.187 -3.566 1.00 93.62 93 PHE A O 1
ATOM 732 N N . PRO A 1 94 ? 1.407 -8.377 -4.764 1.00 94.06 94 PRO A N 1
ATOM 733 C CA . PRO A 1 94 ? 0.175 -7.649 -4.460 1.00 94.06 94 PRO A CA 1
ATOM 734 C C . PRO A 1 94 ? 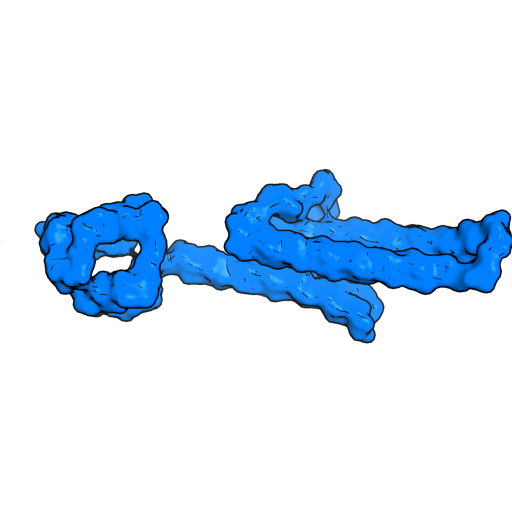-1.082 -8.355 -4.966 1.00 94.06 94 PRO A C 1
ATOM 736 O O . PRO A 1 94 ? -2.066 -8.425 -4.231 1.00 94.06 94 PRO A O 1
ATOM 739 N N . ILE A 1 95 ? -1.052 -8.931 -6.177 1.00 94.81 95 ILE A N 1
ATOM 740 C CA . ILE A 1 95 ? -2.193 -9.681 -6.727 1.00 94.81 95 ILE A CA 1
ATOM 741 C C . ILE A 1 95 ? -2.482 -10.923 -5.882 1.00 94.81 95 ILE A C 1
ATOM 743 O O . ILE A 1 95 ? -3.634 -11.152 -5.514 1.00 94.81 95 ILE A O 1
ATOM 747 N N . ALA A 1 96 ? -1.457 -11.702 -5.526 1.00 95.38 96 ALA A N 1
ATOM 748 C CA . ALA A 1 96 ? -1.631 -12.897 -4.705 1.00 95.38 96 ALA A CA 1
ATOM 749 C C . ALA A 1 96 ? -2.231 -12.569 -3.325 1.00 95.38 96 ALA A C 1
ATOM 751 O O . ALA A 1 96 ? -3.164 -13.240 -2.874 1.00 95.38 96 ALA A O 1
ATOM 752 N N . LEU A 1 97 ? -1.742 -11.514 -2.663 1.00 95.25 97 LEU A N 1
ATOM 753 C CA . LEU A 1 97 ? -2.285 -11.077 -1.374 1.00 95.25 97 LEU A CA 1
ATOM 754 C C . LEU A 1 97 ? -3.694 -10.496 -1.495 1.00 95.25 97 LEU A C 1
ATOM 756 O O . LEU A 1 97 ? -4.535 -10.761 -0.638 1.00 95.25 97 LEU A O 1
ATOM 760 N N . TRP A 1 98 ? -3.985 -9.746 -2.554 1.00 96.38 98 TRP A N 1
ATOM 761 C CA . TRP A 1 98 ? -5.332 -9.244 -2.801 1.00 96.38 98 TRP A CA 1
ATOM 762 C C . TRP A 1 98 ? -6.328 -10.383 -3.014 1.00 96.38 98 TRP A C 1
ATOM 764 O O . TRP A 1 98 ? -7.362 -10.401 -2.352 1.00 96.38 98 TRP A O 1
ATOM 774 N N . LEU A 1 99 ? -5.997 -11.388 -3.831 1.00 94.31 99 LEU A N 1
ATOM 775 C CA . LEU A 1 99 ? -6.846 -12.572 -4.016 1.00 94.31 99 LEU A CA 1
ATOM 776 C C . LEU A 1 99 ? -7.129 -13.301 -2.694 1.00 94.31 99 LEU A C 1
ATOM 778 O O . LEU A 1 99 ? -8.222 -13.833 -2.509 1.00 94.31 99 LEU A O 1
ATOM 782 N N . ARG A 1 100 ? -6.180 -13.280 -1.751 1.00 94.38 100 ARG A N 1
ATOM 783 C CA . ARG A 1 100 ? -6.342 -13.858 -0.410 1.00 94.38 100 ARG A CA 1
ATOM 784 C C . ARG A 1 100 ? -7.235 -13.019 0.514 1.00 94.38 100 ARG A C 1
ATOM 786 O O . ARG A 1 100 ? -7.986 -13.596 1.304 1.00 94.38 100 ARG A O 1
ATOM 793 N N . TYR A 1 101 ? -7.142 -11.690 0.450 1.00 92.75 101 TYR A N 1
ATOM 794 C CA . TYR A 1 101 ? -7.777 -10.774 1.412 1.00 92.75 101 TYR A CA 1
ATOM 795 C C . TYR A 1 101 ? -9.037 -10.059 0.908 1.00 92.75 101 TYR A C 1
ATOM 797 O O . TYR A 1 101 ? -9.746 -9.459 1.711 1.00 92.75 101 TYR A O 1
ATOM 805 N N . ARG A 1 102 ? -9.393 -10.168 -0.377 1.00 92.06 102 ARG A N 1
ATOM 806 C CA . ARG A 1 102 ? -10.562 -9.518 -1.014 1.00 92.06 102 ARG A CA 1
ATOM 807 C C . ARG A 1 102 ? -11.953 -9.956 -0.515 1.00 92.06 102 ARG A C 1
ATOM 809 O O . ARG A 1 102 ? -12.942 -9.772 -1.213 1.00 92.06 102 ARG A O 1
ATOM 816 N N . LYS A 1 103 ? -12.050 -10.563 0.671 1.00 88.94 103 LYS A N 1
ATOM 817 C CA . LYS A 1 103 ? -13.312 -11.023 1.276 1.00 88.94 103 LYS A CA 1
ATOM 818 C C . LYS A 1 103 ? -14.220 -9.866 1.702 1.00 88.94 103 LYS A C 1
ATOM 820 O O . LYS A 1 103 ? -15.432 -10.033 1.718 1.00 88.94 103 LYS A O 1
ATOM 825 N N . SER A 1 104 ? -13.634 -8.726 2.069 1.00 86.69 104 SER A N 1
ATOM 826 C CA . SER A 1 104 ? -14.360 -7.486 2.359 1.00 86.69 104 SER A CA 1
ATOM 827 C C . SER A 1 104 ? -14.461 -6.629 1.101 1.00 86.69 104 SER A C 1
ATOM 829 O O . SER A 1 104 ? -13.472 -6.476 0.381 1.00 86.69 104 SER A O 1
ATOM 831 N N . GLU A 1 105 ? -15.627 -6.021 0.869 1.00 87.19 105 GLU A N 1
ATOM 832 C CA . GLU A 1 105 ? -15.862 -5.107 -0.254 1.00 87.19 105 GLU A CA 1
ATOM 833 C C . GLU A 1 105 ? -14.857 -3.945 -0.265 1.00 87.19 105 GLU A C 1
ATOM 835 O O . GLU A 1 105 ? -14.294 -3.610 -1.306 1.00 87.19 105 GLU A O 1
ATOM 840 N N . LYS A 1 106 ? -14.543 -3.391 0.909 1.00 87.69 106 LYS A N 1
ATOM 841 C CA . LYS A 1 106 ? -13.560 -2.313 1.062 1.00 87.69 106 LYS A CA 1
ATOM 842 C C . LYS A 1 106 ? -12.158 -2.760 0.643 1.00 87.69 106 LYS A C 1
ATOM 844 O O . LYS A 1 106 ? -11.456 -2.027 -0.056 1.00 87.69 106 LYS A O 1
ATOM 849 N N . VAL A 1 107 ? -11.747 -3.965 1.049 1.00 91.12 107 VAL A N 1
ATOM 850 C CA . VAL A 1 107 ? -10.438 -4.525 0.674 1.00 91.12 107 VAL A CA 1
ATOM 851 C C . VAL A 1 107 ? -10.391 -4.842 -0.820 1.00 91.12 107 VAL A C 1
ATOM 853 O O . VAL A 1 107 ? -9.367 -4.593 -1.455 1.00 91.12 107 VAL A O 1
ATOM 856 N N . ASP A 1 108 ? -11.489 -5.339 -1.398 1.00 92.69 108 ASP A N 1
ATOM 857 C CA . ASP A 1 108 ? -11.586 -5.608 -2.836 1.00 92.69 108 ASP A CA 1
ATOM 858 C C . ASP A 1 108 ? -11.428 -4.319 -3.652 1.00 92.69 108 ASP A C 1
ATOM 860 O O . ASP A 1 108 ? -10.550 -4.255 -4.514 1.00 92.69 108 ASP A O 1
ATOM 864 N N . GLN A 1 109 ? -12.206 -3.278 -3.339 1.00 90.88 109 GLN A N 1
ATOM 865 C CA . GLN A 1 109 ? -12.183 -2.001 -4.059 1.00 90.88 109 GLN A CA 1
ATOM 866 C C . GLN A 1 109 ? -10.821 -1.303 -3.954 1.00 90.88 109 GLN A C 1
ATOM 868 O O . GLN A 1 109 ? -10.214 -0.955 -4.969 1.00 90.88 109 GLN A O 1
ATOM 873 N N . ILE A 1 110 ? -10.292 -1.136 -2.738 1.00 91.44 110 ILE A N 1
ATOM 874 C CA . ILE A 1 110 ? -9.009 -0.447 -2.540 1.00 91.44 110 ILE A CA 1
ATOM 875 C C . ILE A 1 110 ? -7.851 -1.289 -3.087 1.00 91.44 110 ILE A C 1
ATOM 877 O O . ILE A 1 110 ? -6.933 -0.752 -3.707 1.00 91.44 110 ILE A O 1
ATOM 881 N N . GLY A 1 111 ? -7.899 -2.610 -2.913 1.00 93.06 111 GLY A N 1
ATOM 882 C CA . GLY A 1 111 ? -6.899 -3.520 -3.461 1.00 93.06 111 GLY A CA 1
ATOM 883 C C . GLY A 1 111 ? -6.805 -3.446 -4.986 1.00 93.06 111 GLY A C 1
ATOM 884 O O . GLY A 1 111 ? -5.696 -3.383 -5.516 1.00 93.06 111 GLY A O 1
ATOM 885 N N . LYS A 1 112 ? -7.939 -3.342 -5.694 1.00 92.62 112 LYS A N 1
ATOM 886 C CA . LYS A 1 112 ? -7.958 -3.115 -7.151 1.00 92.62 112 LYS A CA 1
ATOM 887 C C . LYS A 1 112 ? -7.275 -1.810 -7.542 1.00 92.62 112 LYS A C 1
ATOM 889 O O . LYS A 1 112 ? -6.505 -1.802 -8.496 1.00 92.62 112 LYS A O 1
ATOM 894 N N . HIS A 1 113 ? -7.496 -0.722 -6.804 1.00 92.06 113 HIS A N 1
ATOM 895 C CA . HIS A 1 113 ? -6.809 0.547 -7.066 1.00 92.06 113 HIS A CA 1
ATOM 896 C C . HIS A 1 113 ? -5.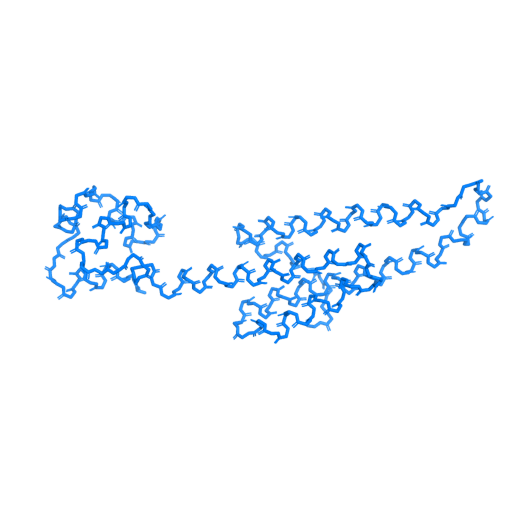285 0.430 -6.921 1.00 92.06 113 HIS A C 1
ATOM 898 O O . HIS A 1 113 ? -4.551 0.892 -7.797 1.00 92.06 113 HIS A O 1
ATOM 904 N N . LEU A 1 114 ? -4.810 -0.249 -5.872 1.00 93.00 114 LEU A N 1
ATOM 905 C CA . LEU A 1 114 ? -3.380 -0.513 -5.669 1.00 93.00 114 LEU A CA 1
ATOM 906 C C . LEU A 1 114 ? -2.793 -1.379 -6.795 1.00 93.00 114 LEU A C 1
ATOM 908 O O . LEU A 1 114 ? -1.715 -1.089 -7.308 1.00 93.00 114 LEU A O 1
ATOM 912 N N . ILE A 1 115 ? -3.502 -2.420 -7.229 1.00 93.62 115 ILE A N 1
ATOM 913 C CA . ILE A 1 115 ? -3.037 -3.288 -8.320 1.00 93.62 115 ILE A CA 1
ATOM 914 C C . ILE A 1 115 ? -3.039 -2.541 -9.657 1.00 93.62 115 ILE A C 1
ATOM 916 O O . ILE A 1 115 ? -2.051 -2.606 -10.388 1.00 93.62 115 ILE A O 1
ATOM 920 N N . ASN A 1 116 ? -4.097 -1.787 -9.964 1.00 92.94 116 ASN A N 1
ATOM 921 C CA . ASN A 1 116 ? -4.189 -0.983 -11.185 1.00 92.94 116 ASN A CA 1
ATOM 922 C C . ASN A 1 116 ? -3.045 0.039 -11.270 1.00 92.94 116 ASN A C 1
ATOM 924 O O . ASN A 1 116 ? -2.487 0.237 -12.354 1.00 92.94 116 ASN A O 1
ATOM 928 N N . TYR A 1 117 ? -2.637 0.627 -10.137 1.00 93.19 117 TYR A N 1
ATOM 929 C CA . TYR A 1 117 ? -1.416 1.431 -10.058 1.00 93.19 117 TYR A CA 1
ATOM 930 C C . TYR A 1 117 ? -0.188 0.631 -10.495 1.00 93.19 117 TYR A C 1
ATOM 932 O O . TYR A 1 117 ? 0.526 1.063 -11.398 1.00 93.19 117 TYR A O 1
ATOM 940 N N . HIS A 1 118 ? 0.062 -0.531 -9.885 1.00 92.88 118 HIS A N 1
ATOM 941 C CA . HIS A 1 118 ? 1.257 -1.326 -10.172 1.00 92.88 118 HIS A CA 1
ATOM 942 C C . HIS A 1 118 ? 1.302 -1.833 -11.615 1.00 92.88 118 HIS A C 1
ATOM 944 O O . HIS A 1 118 ? 2.381 -1.840 -12.211 1.00 92.88 118 HIS A O 1
ATOM 950 N N . ILE A 1 119 ? 0.159 -2.194 -12.205 1.00 92.81 119 ILE A N 1
ATOM 951 C CA . ILE A 1 119 ? 0.076 -2.562 -13.624 1.00 92.81 119 ILE A CA 1
ATOM 952 C C . ILE A 1 119 ? 0.439 -1.358 -14.498 1.00 92.81 119 ILE A C 1
ATOM 954 O O . ILE A 1 119 ? 1.356 -1.449 -15.315 1.00 92.81 119 ILE A O 1
ATOM 958 N N . SER A 1 120 ? -0.222 -0.217 -14.284 1.00 92.12 120 SER A N 1
ATOM 959 C CA . SER A 1 120 ? 0.014 1.004 -15.065 1.00 92.12 120 SER A CA 1
ATOM 960 C C . SER A 1 120 ? 1.470 1.462 -14.959 1.00 92.12 120 SER A C 1
ATOM 962 O O . SER A 1 120 ? 2.115 1.748 -15.965 1.00 92.12 120 SER A O 1
ATOM 964 N N . TRP A 1 121 ? 2.017 1.456 -13.742 1.00 92.88 121 TRP A N 1
ATOM 965 C CA . TRP A 1 121 ? 3.410 1.784 -13.465 1.00 92.88 121 TRP A CA 1
ATOM 966 C C . TRP A 1 121 ? 4.379 0.855 -14.204 1.00 92.88 121 TRP A C 1
ATOM 968 O O . TRP A 1 121 ? 5.320 1.323 -14.843 1.00 92.88 121 TRP A O 1
ATOM 978 N N . THR A 1 122 ? 4.129 -0.457 -14.173 1.00 92.75 122 THR A N 1
ATOM 979 C CA . THR A 1 122 ? 4.981 -1.451 -14.846 1.00 92.75 122 THR A CA 1
ATOM 980 C C . THR A 1 122 ? 4.988 -1.245 -16.357 1.00 92.75 122 THR A C 1
ATOM 982 O O . THR A 1 122 ? 6.055 -1.290 -16.969 1.00 92.75 122 THR A O 1
ATOM 985 N N . VAL A 1 123 ? 3.829 -0.970 -16.961 1.00 94.00 123 VAL A N 1
ATOM 986 C CA . VAL A 1 123 ? 3.719 -0.686 -18.400 1.00 94.00 123 VAL A CA 1
ATOM 987 C C . VAL A 1 123 ? 4.493 0.582 -18.763 1.00 94.00 123 VAL A C 1
ATOM 989 O O . VAL A 1 123 ? 5.325 0.547 -19.669 1.00 94.00 123 VAL A O 1
ATOM 992 N N . VAL A 1 124 ? 4.283 1.679 -18.027 1.00 94.44 124 VAL A N 1
ATOM 993 C CA . VAL A 1 124 ? 4.972 2.958 -18.268 1.00 94.44 124 VAL A CA 1
ATOM 994 C C . VAL A 1 124 ? 6.488 2.796 -18.163 1.00 94.44 124 VAL A C 1
ATOM 996 O O . VAL A 1 124 ? 7.211 3.199 -19.072 1.00 94.44 124 VAL A O 1
ATOM 999 N N . VAL A 1 125 ? 6.982 2.161 -17.097 1.00 93.88 125 VAL A N 1
ATOM 1000 C CA . VAL A 1 125 ? 8.423 1.939 -16.914 1.00 93.88 125 VAL A CA 1
ATOM 1001 C C . VAL A 1 125 ? 8.983 1.026 -18.002 1.00 93.88 125 VAL A C 1
ATOM 1003 O O . VAL A 1 125 ? 10.052 1.316 -18.527 1.00 93.88 125 VAL A O 1
ATOM 1006 N N . SER A 1 126 ? 8.264 -0.024 -18.404 1.00 93.81 126 SER A N 1
ATOM 1007 C CA . SER A 1 126 ? 8.716 -0.922 -19.478 1.00 93.81 126 SER A CA 1
ATOM 1008 C C . SER A 1 126 ? 8.903 -0.176 -20.801 1.00 93.81 126 SER A C 1
ATOM 1010 O O . SER A 1 126 ? 9.923 -0.356 -21.466 1.00 93.81 126 SER A O 1
ATOM 1012 N N . ILE A 1 127 ? 7.967 0.714 -21.155 1.00 96.75 127 ILE A N 1
ATOM 1013 C CA . ILE A 1 127 ? 8.074 1.559 -22.354 1.00 96.75 127 ILE A CA 1
ATOM 1014 C C . ILE A 1 127 ? 9.263 2.519 -22.229 1.00 96.75 127 ILE A C 1
ATOM 1016 O O . ILE A 1 127 ? 10.073 2.609 -23.151 1.00 96.75 127 ILE A O 1
ATOM 1020 N N . LEU A 1 128 ? 9.412 3.207 -21.092 1.00 96.44 128 LEU A N 1
ATOM 1021 C CA . LEU A 1 128 ? 10.523 4.140 -20.872 1.00 96.44 128 LEU A CA 1
ATOM 1022 C C . LEU A 1 128 ? 11.887 3.446 -20.967 1.00 96.44 128 LEU A C 1
ATOM 1024 O O . LEU A 1 128 ? 12.800 3.964 -21.612 1.00 96.44 128 LEU A O 1
ATOM 1028 N N . LEU A 1 129 ? 12.022 2.261 -20.368 1.00 95.31 129 LEU A N 1
ATOM 1029 C CA . LEU A 1 129 ? 13.251 1.476 -20.430 1.00 95.31 129 LEU A CA 1
ATOM 1030 C C . LEU A 1 129 ? 13.539 1.008 -21.858 1.00 95.31 129 LEU A C 1
ATOM 1032 O O . LEU A 1 129 ? 14.678 1.140 -22.298 1.00 95.31 129 LEU A O 1
ATOM 1036 N N . ALA A 1 130 ? 12.529 0.544 -22.599 1.00 96.88 130 ALA A N 1
ATOM 1037 C CA . ALA A 1 130 ? 12.678 0.113 -23.989 1.00 96.88 130 ALA A CA 1
ATOM 1038 C C . ALA A 1 130 ? 13.091 1.260 -24.926 1.00 96.88 130 ALA A C 1
ATOM 1040 O O . ALA A 1 130 ? 13.908 1.058 -25.820 1.00 96.88 130 ALA A O 1
ATOM 1041 N N . VAL A 1 131 ? 12.567 2.472 -24.713 1.00 97.44 131 VAL A N 1
ATOM 1042 C CA . VAL A 1 131 ? 12.880 3.660 -25.531 1.00 97.44 131 VAL A CA 1
ATOM 1043 C C . VAL A 1 131 ? 14.248 4.265 -25.180 1.00 97.44 131 VAL A C 1
ATOM 1045 O O . VAL A 1 131 ? 14.909 4.855 -26.040 1.00 97.44 131 VAL A O 1
ATOM 1048 N N . SER A 1 132 ? 14.714 4.094 -23.940 1.00 97.31 132 SER A N 1
ATOM 1049 C CA . SER A 1 132 ? 15.929 4.744 -23.432 1.00 97.31 132 SER A CA 1
ATOM 1050 C C . SER A 1 132 ? 17.210 4.532 -24.265 1.00 97.31 132 SER A C 1
ATOM 1052 O O . SER A 1 132 ? 17.918 5.522 -24.471 1.00 97.31 132 SER A O 1
ATOM 1054 N N . PRO A 1 133 ? 17.526 3.347 -24.835 1.00 96.44 133 PRO A N 1
ATOM 1055 C CA . PRO A 1 133 ? 18.758 3.165 -25.605 1.00 96.44 133 PRO A CA 1
ATOM 1056 C C . PRO A 1 133 ? 18.711 3.893 -26.954 1.00 96.44 133 PRO A C 1
ATOM 1058 O O . PRO A 1 133 ? 19.734 4.374 -27.441 1.00 96.44 133 PRO A O 1
ATOM 1061 N N . PHE A 1 134 ? 17.521 4.019 -27.551 1.00 97.25 134 PHE A N 1
ATOM 1062 C CA . PHE A 1 134 ? 17.325 4.763 -28.795 1.00 97.25 134 PHE A CA 1
ATOM 1063 C C . PHE A 1 134 ? 17.547 6.257 -28.569 1.00 97.25 134 PHE A C 1
ATOM 1065 O O . PHE A 1 134 ? 18.287 6.887 -29.321 1.00 97.25 134 PHE A O 1
ATOM 1072 N N . VAL A 1 135 ? 16.976 6.805 -27.492 1.00 97.06 135 VAL A N 1
ATOM 1073 C CA . VAL A 1 135 ? 17.180 8.206 -27.093 1.00 97.06 135 VAL A CA 1
ATOM 1074 C C . VAL A 1 135 ? 18.651 8.473 -26.790 1.00 97.06 135 VAL A C 1
ATOM 1076 O O . VAL A 1 135 ? 19.204 9.458 -27.274 1.00 97.06 135 VAL A O 1
ATOM 1079 N N . GLN A 1 136 ? 19.310 7.568 -26.059 1.00 97.25 136 GLN A N 1
ATOM 1080 C CA . GLN A 1 136 ? 20.741 7.667 -25.775 1.00 97.25 136 GLN A CA 1
ATOM 1081 C C . GLN A 1 136 ? 21.570 7.753 -27.062 1.00 97.25 136 GLN A C 1
ATOM 1083 O O . GLN A 1 136 ? 22.444 8.613 -27.167 1.00 97.25 136 GLN A O 1
ATOM 1088 N N . LYS A 1 137 ? 21.274 6.897 -28.050 1.00 96.38 137 LYS A N 1
ATOM 1089 C CA . LYS A 1 137 ? 21.966 6.879 -29.344 1.00 96.38 137 LYS A CA 1
ATOM 1090 C C . LYS A 1 137 ? 21.718 8.153 -30.154 1.00 96.38 137 LYS A C 1
ATOM 1092 O O . LYS A 1 137 ? 22.669 8.714 -30.685 1.00 96.38 137 LYS A O 1
ATOM 1097 N N . VAL A 1 138 ? 20.467 8.605 -30.251 1.00 97.56 138 VAL A N 1
ATOM 1098 C CA . VAL A 1 138 ? 20.085 9.800 -31.030 1.00 97.56 138 VAL A CA 1
ATOM 1099 C C . VAL A 1 138 ? 20.704 11.071 -30.451 1.00 97.56 138 VAL A C 1
ATOM 1101 O O . VAL A 1 138 ? 21.163 11.922 -31.204 1.00 97.56 138 VAL A O 1
ATOM 1104 N N . LEU A 1 139 ? 20.748 11.191 -29.124 1.00 96.69 139 LEU A N 1
ATOM 1105 C CA . LEU A 1 139 ? 21.314 12.355 -28.439 1.00 96.69 139 LEU A CA 1
ATOM 1106 C C . LEU A 1 139 ? 22.836 12.267 -28.238 1.00 96.69 139 LEU A C 1
ATOM 1108 O O . LEU A 1 139 ? 23.426 13.209 -27.717 1.00 96.69 139 LEU A O 1
ATOM 1112 N N . GLY A 1 140 ? 23.474 11.151 -28.613 1.00 95.94 140 GLY A N 1
ATOM 1113 C CA . GLY A 1 140 ? 24.917 10.955 -28.448 1.00 95.94 140 GLY A CA 1
ATOM 1114 C C . GLY A 1 140 ? 25.383 11.016 -26.989 1.00 95.94 140 GLY A C 1
ATOM 1115 O O . GLY A 1 140 ? 26.482 11.495 -26.716 1.00 95.94 140 GLY A O 1
ATOM 1116 N N . LEU A 1 141 ? 24.549 10.579 -26.038 1.00 96.06 141 LEU A N 1
ATOM 1117 C CA . LEU A 1 141 ? 24.865 10.692 -24.612 1.00 96.06 141 LEU A CA 1
ATOM 1118 C C . LEU A 1 141 ? 26.013 9.738 -24.223 1.00 96.06 141 LEU A C 1
ATOM 1120 O O . LEU A 1 141 ? 25.948 8.549 -24.545 1.00 96.06 141 LEU A O 1
ATOM 1124 N N . PRO A 1 142 ? 27.030 10.212 -23.474 1.00 95.06 142 PRO A N 1
ATOM 1125 C CA . PRO A 1 142 ? 28.204 9.409 -23.119 1.00 95.06 142 PRO A CA 1
ATOM 1126 C C . PRO A 1 142 ? 27.962 8.440 -21.949 1.00 95.06 142 PRO A C 1
ATOM 1128 O O . PRO A 1 142 ? 28.856 7.684 -21.580 1.00 95.06 142 PRO A O 1
ATOM 1131 N N . PHE A 1 143 ? 26.776 8.466 -21.338 1.00 94.12 143 PHE A N 1
ATOM 1132 C CA . PHE A 1 143 ? 26.421 7.684 -20.153 1.00 94.12 143 PHE A CA 1
ATOM 1133 C C . PHE A 1 143 ? 25.215 6.765 -20.420 1.00 94.12 143 PHE A C 1
ATOM 1135 O O . PHE A 1 143 ? 24.398 7.057 -21.298 1.00 94.12 143 PHE A O 1
ATOM 1142 N N . PRO A 1 144 ? 25.058 5.668 -19.654 1.00 95.50 144 PRO A N 1
ATOM 1143 C CA . PRO A 1 144 ? 23.949 4.730 -19.822 1.00 95.50 144 PRO A CA 1
ATOM 1144 C C . PRO A 1 144 ? 22.630 5.322 -19.296 1.00 95.50 144 PRO A C 1
ATOM 1146 O O . PRO A 1 144 ? 22.301 5.190 -18.116 1.00 95.50 144 PRO A O 1
ATOM 1149 N N . LEU A 1 145 ? 21.847 5.956 -20.175 1.00 95.69 145 LEU A N 1
ATOM 1150 C CA . LEU A 1 145 ? 20.587 6.630 -19.826 1.00 95.69 145 LEU A CA 1
ATOM 1151 C C . LEU A 1 145 ? 19.597 5.688 -19.123 1.00 95.69 145 LEU A C 1
ATOM 1153 O O . LEU A 1 145 ? 18.904 6.097 -18.192 1.00 95.69 145 LEU A O 1
ATOM 1157 N N . ILE A 1 146 ? 19.578 4.415 -19.527 1.00 95.75 146 ILE A N 1
ATOM 1158 C CA . ILE A 1 146 ? 18.706 3.383 -18.958 1.00 95.75 146 ILE A CA 1
ATOM 1159 C C . ILE A 1 146 ? 18.849 3.245 -17.433 1.00 95.75 146 ILE A C 1
ATOM 1161 O O . ILE A 1 146 ? 17.848 3.058 -16.745 1.00 95.75 146 ILE A O 1
ATOM 1165 N N . LEU A 1 147 ? 20.062 3.402 -16.884 1.00 95.38 147 LEU A N 1
ATOM 1166 C CA . LEU A 1 147 ? 20.299 3.291 -15.440 1.00 95.38 147 LEU A CA 1
ATOM 1167 C C . LEU A 1 147 ? 19.686 4.465 -14.673 1.00 95.38 147 LEU A C 1
ATOM 1169 O O . LEU A 1 147 ? 19.110 4.267 -13.606 1.00 95.38 147 LEU A O 1
ATOM 1173 N N . PHE A 1 148 ? 19.755 5.676 -15.230 1.00 95.38 148 PHE A N 1
ATOM 1174 C CA . PHE A 1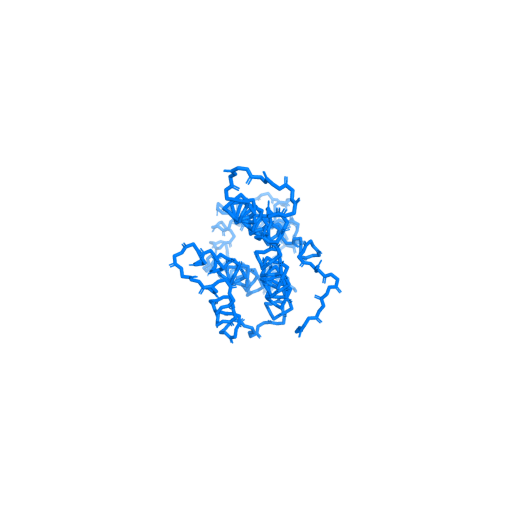 148 ? 19.133 6.859 -14.631 1.00 95.38 148 PHE A CA 1
ATOM 1175 C C . PHE A 1 148 ? 17.609 6.773 -14.676 1.00 95.38 148 PHE A C 1
ATOM 1177 O O . PHE A 1 148 ? 16.952 7.062 -13.677 1.00 95.38 148 PHE A O 1
ATOM 1184 N N . VAL A 1 149 ? 17.047 6.323 -15.803 1.00 95.62 149 VAL A N 1
ATOM 1185 C CA . VAL A 1 149 ? 15.601 6.083 -15.936 1.00 95.62 149 VAL A CA 1
ATOM 1186 C C . VAL A 1 149 ? 15.137 5.060 -14.899 1.00 95.62 149 VAL A C 1
ATOM 1188 O O . VAL A 1 149 ? 14.153 5.307 -14.202 1.00 95.62 149 VAL A O 1
ATOM 1191 N N . LEU A 1 150 ? 15.870 3.953 -14.740 1.00 93.50 150 LEU A N 1
ATOM 1192 C CA . LEU A 1 150 ? 15.571 2.925 -13.744 1.00 93.50 150 LEU A CA 1
ATOM 1193 C C . LEU A 1 150 ? 15.636 3.474 -12.312 1.00 93.50 150 LEU A C 1
ATOM 1195 O O . LEU A 1 150 ? 14.714 3.250 -11.530 1.00 93.50 150 LEU A O 1
ATOM 1199 N N . LEU A 1 151 ? 16.693 4.219 -11.977 1.00 94.50 151 LEU A N 1
ATOM 1200 C CA . LEU A 1 151 ? 16.882 4.797 -10.646 1.00 94.50 151 LEU A CA 1
ATOM 1201 C C . LEU A 1 151 ? 15.740 5.755 -10.286 1.00 94.50 151 LEU A C 1
ATOM 1203 O O . LEU A 1 151 ? 15.122 5.611 -9.232 1.00 94.50 151 LEU A O 1
ATOM 1207 N N . ILE A 1 152 ? 15.424 6.695 -11.181 1.00 95.44 152 ILE A N 1
ATOM 1208 C CA . ILE A 1 152 ? 14.338 7.665 -10.987 1.00 95.44 152 ILE A CA 1
ATOM 1209 C C . ILE A 1 152 ? 12.998 6.938 -10.846 1.00 95.44 152 ILE A C 1
ATOM 1211 O O . ILE A 1 152 ? 12.222 7.252 -9.940 1.00 95.44 152 ILE A O 1
ATOM 1215 N N . ALA A 1 153 ? 12.742 5.936 -11.692 1.00 93.81 153 ALA A N 1
ATOM 1216 C CA . ALA A 1 153 ? 11.543 5.116 -11.605 1.00 93.81 153 ALA A CA 1
ATOM 1217 C C . ALA A 1 153 ? 11.444 4.411 -10.241 1.00 93.81 153 ALA A C 1
ATOM 1219 O O . ALA A 1 153 ? 10.404 4.459 -9.585 1.00 93.81 153 ALA A O 1
ATOM 1220 N N . TYR A 1 154 ? 12.521 3.797 -9.756 1.00 92.31 154 TYR A N 1
ATOM 1221 C CA . TYR A 1 154 ? 12.511 3.104 -8.466 1.00 92.31 154 TYR A CA 1
ATOM 1222 C C . TYR A 1 154 ? 12.270 4.065 -7.301 1.00 92.31 154 TYR A C 1
ATOM 1224 O O . TYR A 1 154 ? 11.424 3.783 -6.448 1.00 92.31 154 TYR A O 1
ATOM 1232 N N . CYS A 1 155 ? 12.932 5.225 -7.296 1.00 94.31 155 CYS A N 1
ATOM 1233 C CA . CYS A 1 155 ? 12.702 6.269 -6.298 1.00 94.31 155 CYS A CA 1
ATOM 1234 C C . CYS A 1 155 ? 11.243 6.746 -6.297 1.00 94.31 155 CYS A C 1
ATOM 1236 O O . CYS A 1 155 ? 10.618 6.820 -5.237 1.00 94.31 155 CYS A O 1
ATOM 1238 N N . PHE A 1 156 ? 10.677 7.019 -7.475 1.00 93.75 156 PHE A N 1
ATOM 1239 C CA . PHE A 1 156 ? 9.283 7.438 -7.599 1.00 93.75 156 PHE A CA 1
ATOM 1240 C C . PHE A 1 156 ? 8.310 6.349 -7.130 1.00 93.75 156 PHE A C 1
ATOM 1242 O O . PHE A 1 156 ? 7.357 6.638 -6.408 1.00 93.75 156 PHE A O 1
ATOM 1249 N N . ASN A 1 157 ? 8.567 5.085 -7.474 1.00 92.81 157 ASN A N 1
ATOM 1250 C CA . ASN A 1 157 ? 7.716 3.973 -7.063 1.00 92.81 157 ASN A CA 1
ATOM 1251 C C . ASN A 1 157 ? 7.701 3.800 -5.536 1.00 92.81 157 ASN A C 1
ATOM 1253 O O . ASN A 1 157 ? 6.634 3.661 -4.939 1.00 92.81 157 ASN A O 1
ATOM 1257 N N . ILE A 1 158 ? 8.869 3.871 -4.888 1.00 93.56 158 ILE A N 1
ATOM 1258 C CA . ILE A 1 158 ? 8.979 3.820 -3.421 1.00 93.56 158 ILE A CA 1
ATOM 1259 C C . ILE A 1 158 ? 8.226 4.996 -2.788 1.00 93.56 158 ILE A C 1
ATOM 1261 O O . ILE A 1 158 ? 7.472 4.802 -1.831 1.00 93.56 158 ILE A O 1
ATOM 1265 N N . PHE A 1 159 ? 8.376 6.203 -3.342 1.00 94.56 159 PHE A N 1
ATOM 1266 C CA . PHE A 1 159 ? 7.642 7.382 -2.885 1.00 94.56 159 PHE A CA 1
ATOM 1267 C C . PHE A 1 159 ? 6.121 7.181 -2.962 1.00 94.56 159 PHE A C 1
ATOM 1269 O O . PHE A 1 159 ? 5.412 7.469 -1.994 1.00 94.56 159 PHE A O 1
ATOM 1276 N N . MET A 1 160 ? 5.614 6.639 -4.069 1.00 92.81 160 MET A N 1
ATOM 1277 C CA . MET A 1 160 ? 4.187 6.358 -4.243 1.00 92.81 160 MET A CA 1
ATOM 1278 C C . MET A 1 160 ? 3.676 5.298 -3.262 1.00 92.81 160 MET A C 1
ATOM 1280 O O . MET A 1 160 ? 2.647 5.516 -2.621 1.00 92.81 160 MET A O 1
ATOM 1284 N N . ILE A 1 161 ? 4.421 4.206 -3.056 1.00 92.88 161 ILE A N 1
ATOM 1285 C CA . ILE A 1 161 ? 4.089 3.171 -2.061 1.00 92.88 161 ILE A CA 1
ATOM 1286 C C . ILE A 1 161 ? 4.009 3.780 -0.653 1.00 92.88 161 ILE A C 1
ATOM 1288 O O . ILE A 1 161 ? 3.069 3.488 0.095 1.00 92.88 161 ILE A O 1
ATOM 1292 N N . ALA A 1 162 ? 4.942 4.666 -0.290 1.00 93.38 162 ALA A N 1
ATOM 1293 C CA . ALA A 1 162 ? 4.913 5.373 0.991 1.00 93.38 162 ALA A CA 1
ATOM 1294 C C . ALA A 1 162 ? 3.689 6.300 1.109 1.00 93.38 162 ALA A C 1
ATOM 1296 O O . ALA A 1 162 ? 2.991 6.291 2.128 1.00 93.38 162 ALA A O 1
ATOM 1297 N N . ARG A 1 163 ? 3.371 7.055 0.050 1.00 92.69 163 ARG A N 1
ATOM 1298 C CA . ARG A 1 163 ? 2.163 7.896 -0.044 1.00 92.69 163 ARG A CA 1
ATOM 1299 C C . ARG A 1 163 ? 0.886 7.083 0.161 1.00 92.69 163 ARG A C 1
ATOM 1301 O O . ARG A 1 163 ? 0.018 7.513 0.922 1.00 92.69 163 ARG A O 1
ATOM 1308 N N . PHE A 1 164 ? 0.783 5.913 -0.462 1.00 92.69 164 PHE A N 1
ATOM 1309 C CA . PHE A 1 164 ? -0.361 5.014 -0.311 1.00 92.69 164 PHE A CA 1
ATOM 1310 C C . PHE A 1 164 ? -0.464 4.442 1.100 1.00 92.69 164 PHE A C 1
ATOM 1312 O O . PHE A 1 164 ? -1.545 4.471 1.687 1.00 92.69 164 PHE A O 1
ATOM 1319 N N . ALA A 1 165 ? 0.650 4.029 1.708 1.00 91.06 165 ALA A N 1
ATOM 1320 C CA . ALA A 1 165 ? 0.656 3.571 3.096 1.00 91.06 165 ALA A CA 1
ATOM 1321 C C . ALA A 1 165 ? 0.142 4.657 4.064 1.00 91.06 165 ALA A C 1
ATOM 1323 O O . ALA A 1 165 ? -0.657 4.370 4.961 1.00 91.06 165 ALA A O 1
ATOM 1324 N N . ILE A 1 166 ? 0.545 5.917 3.857 1.00 89.06 166 ILE A N 1
ATOM 1325 C CA . ILE A 1 166 ? 0.061 7.063 4.644 1.00 89.06 166 ILE A CA 1
ATOM 1326 C C . ILE A 1 166 ? -1.436 7.304 4.407 1.00 89.06 166 ILE A C 1
ATOM 1328 O O . ILE A 1 166 ? -2.166 7.563 5.367 1.00 89.06 166 ILE A O 1
ATOM 1332 N N . ALA A 1 167 ? -1.907 7.218 3.161 1.00 88.25 167 ALA A N 1
ATOM 1333 C CA . ALA A 1 167 ? -3.319 7.397 2.825 1.00 88.25 167 ALA A CA 1
ATOM 1334 C C . ALA A 1 167 ? -4.206 6.320 3.472 1.00 88.25 167 ALA A C 1
ATOM 1336 O O . ALA A 1 167 ? -5.223 6.666 4.076 1.00 88.25 167 ALA A O 1
ATOM 1337 N N . ILE A 1 168 ? -3.781 5.050 3.441 1.00 88.94 168 ILE A N 1
ATOM 1338 C CA . ILE A 1 168 ? -4.479 3.922 4.084 1.00 88.94 168 ILE A CA 1
ATOM 1339 C C . ILE A 1 168 ? -4.559 4.131 5.601 1.00 88.94 168 ILE A C 1
ATOM 1341 O O . ILE A 1 168 ? -5.634 4.008 6.182 1.00 88.94 168 ILE A O 1
ATOM 1345 N N . ASN A 1 169 ? -3.458 4.538 6.245 1.00 84.56 169 ASN A N 1
ATOM 1346 C CA . ASN A 1 169 ? -3.445 4.843 7.683 1.00 84.56 169 ASN A CA 1
ATOM 1347 C C . ASN A 1 169 ? -4.378 6.002 8.068 1.00 84.56 169 ASN A C 1
ATOM 1349 O O . ASN A 1 169 ? -4.884 6.035 9.188 1.00 84.56 169 ASN A O 1
ATOM 1353 N N . LYS A 1 170 ? -4.582 6.968 7.166 1.00 80.88 170 LYS A N 1
ATOM 1354 C CA . LYS A 1 170 ? -5.464 8.125 7.378 1.00 80.88 170 LYS A CA 1
ATOM 1355 C C . LYS A 1 170 ? -6.902 7.889 6.898 1.00 80.88 170 LYS A C 1
ATOM 1357 O O . LYS A 1 170 ? -7.701 8.815 6.994 1.00 80.88 170 LYS A O 1
ATOM 1362 N N . GLY A 1 171 ? -7.220 6.713 6.348 1.00 80.44 171 GLY A N 1
ATOM 1363 C CA . GLY A 1 171 ? -8.530 6.412 5.759 1.00 80.44 171 GLY A CA 1
ATOM 1364 C C . GLY A 1 171 ? -8.876 7.248 4.518 1.00 80.44 171 GLY A C 1
ATOM 1365 O O . GLY A 1 171 ? -10.042 7.369 4.162 1.00 80.44 171 GLY A O 1
ATOM 1366 N N . LYS A 1 172 ? -7.885 7.869 3.863 1.00 81.62 172 LYS A N 1
ATOM 1367 C CA . LYS A 1 172 ? -8.087 8.763 2.708 1.00 81.62 172 LYS A CA 1
ATOM 1368 C C . LYS A 1 172 ? -8.023 7.986 1.392 1.00 81.62 172 LYS A C 1
ATOM 1370 O O . LYS A 1 172 ? -7.135 8.220 0.574 1.00 81.62 172 LYS A O 1
ATOM 1375 N N . TYR A 1 173 ? -8.940 7.041 1.209 1.00 80.88 173 TYR A N 1
ATOM 1376 C CA . TYR A 1 173 ? -8.888 6.072 0.108 1.00 80.88 173 TYR A CA 1
ATOM 1377 C C . TYR A 1 173 ? -9.091 6.690 -1.282 1.00 80.88 173 TYR A C 1
ATOM 1379 O O . TYR A 1 173 ? -8.513 6.199 -2.244 1.00 80.88 173 TYR A O 1
ATOM 1387 N N . GLU A 1 174 ? -9.782 7.829 -1.380 1.00 75.31 174 GLU A N 1
ATOM 1388 C CA . GLU A 1 174 ? -9.927 8.605 -2.626 1.00 75.31 174 GLU A CA 1
ATOM 1389 C C . GLU A 1 174 ? -8.578 8.993 -3.254 1.00 75.31 174 GLU A C 1
ATOM 1391 O O . GLU A 1 174 ? -8.451 9.134 -4.465 1.00 75.31 174 GLU A O 1
ATOM 1396 N N . GLN A 1 175 ? -7.525 9.124 -2.441 1.00 79.31 175 GLN A N 1
ATOM 1397 C CA . GLN A 1 175 ? -6.178 9.464 -2.916 1.00 79.31 175 GLN A CA 1
ATOM 1398 C C . GLN A 1 175 ? -5.462 8.291 -3.602 1.00 79.31 175 GLN A C 1
ATOM 1400 O O . GLN A 1 175 ? -4.370 8.479 -4.141 1.00 79.31 175 GLN A O 1
ATOM 1405 N N . LEU A 1 176 ? -6.043 7.091 -3.525 1.00 76.94 176 LEU A N 1
ATOM 1406 C CA . LEU A 1 176 ? -5.562 5.862 -4.157 1.00 76.94 176 LEU A CA 1
ATOM 1407 C C . LEU A 1 176 ? -6.225 5.645 -5.523 1.00 76.94 176 LEU A C 1
ATOM 1409 O O . LEU A 1 176 ? -5.730 4.846 -6.315 1.00 76.94 176 LEU A O 1
ATOM 1413 N N . ALA A 1 177 ? -7.337 6.333 -5.802 1.00 68.00 177 ALA A N 1
ATOM 1414 C CA . ALA A 1 177 ? -8.048 6.204 -7.060 1.00 68.00 177 ALA A CA 1
ATOM 1415 C C . ALA A 1 177 ? -7.211 6.792 -8.201 1.00 68.00 177 ALA A C 1
ATOM 1417 O O . ALA A 1 177 ? -6.885 7.978 -8.236 1.00 68.00 177 ALA A O 1
ATOM 1418 N N . ILE A 1 178 ? -6.877 5.936 -9.159 1.00 66.75 178 ILE A N 1
ATOM 1419 C CA . ILE A 1 178 ? -6.261 6.323 -10.423 1.00 66.75 178 ILE A CA 1
ATOM 1420 C C . ILE A 1 178 ? -7.356 6.232 -11.477 1.00 66.75 178 ILE A C 1
ATOM 1422 O O . ILE A 1 178 ? -8.142 5.284 -11.471 1.00 66.75 178 ILE A O 1
ATOM 1426 N N . GLY A 1 179 ? -7.418 7.216 -12.376 1.00 54.91 179 GLY A N 1
ATOM 1427 C CA . GLY A 1 179 ? -8.462 7.296 -13.404 1.00 54.91 179 GLY A CA 1
ATOM 1428 C C . GLY A 1 179 ? -8.499 6.107 -14.373 1.00 54.91 179 GLY A C 1
ATOM 1429 O O . GLY A 1 179 ? -9.495 5.923 -15.063 1.00 54.91 179 GLY A O 1
ATOM 1430 N N . PHE A 1 180 ? -7.449 5.280 -14.410 1.00 57.69 180 PHE A N 1
ATOM 1431 C CA . PHE A 1 180 ? -7.356 4.105 -15.270 1.00 57.69 180 PHE A CA 1
ATOM 1432 C C . PHE A 1 180 ? -7.741 2.831 -14.499 1.00 57.69 180 PHE A C 1
ATOM 1434 O O . PHE A 1 180 ? -7.074 2.458 -13.531 1.00 57.69 180 PHE A O 1
ATOM 1441 N N . LYS A 1 181 ? -8.827 2.168 -14.919 1.00 65.62 181 LYS A N 1
ATOM 1442 C CA . LYS A 1 181 ? -9.326 0.915 -14.326 1.00 65.62 181 LYS A CA 1
ATOM 1443 C C . LYS A 1 181 ? -9.066 -0.252 -15.276 1.00 65.62 181 LYS A C 1
ATOM 1445 O O . LYS A 1 181 ? -9.638 -0.293 -16.359 1.00 65.62 181 LYS A O 1
ATOM 1450 N N . LEU A 1 182 ? -8.204 -1.180 -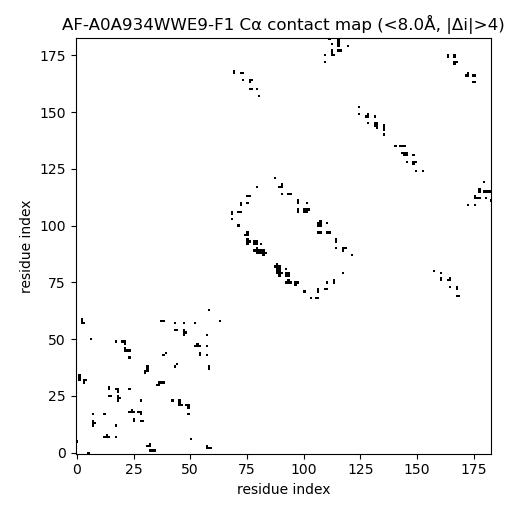14.864 1.00 61.81 182 LEU A N 1
ATOM 1451 C CA . LEU A 1 182 ? -7.930 -2.436 -15.581 1.00 61.81 182 LEU A CA 1
ATOM 1452 C C . LEU A 1 182 ? -8.618 -3.646 -14.920 1.00 61.81 182 LEU A C 1
ATOM 1454 O O . LEU A 1 182 ? -8.806 -4.672 -15.567 1.00 61.81 182 LEU A O 1
ATOM 1458 N N . LEU A 1 183 ? -9.014 -3.495 -13.654 1.00 56.88 183 LEU A N 1
ATOM 1459 C CA . LEU A 1 183 ? -9.747 -4.434 -12.796 1.00 56.88 183 LEU A CA 1
ATOM 1460 C C . LEU A 1 183 ? -10.914 -3.729 -12.102 1.00 56.88 183 LEU A C 1
ATOM 1462 O O . LEU A 1 183 ? -10.775 -2.502 -11.856 1.00 56.88 183 LEU A O 1
#